Protein AF-A0A3P7FYC6-F1 (afdb_monomer_lite)

InterPro domains:
  IPR013724 GIT, Spa2 homology (SHD) domain [PF08518] (65-93)
  IPR013724 GIT, Spa2 homology (SHD) domain [SM00555] (65-95)
  IPR013724 GIT, Spa2 homology (SHD) domain [SM00555] (121-151)
  IPR032352 Arf GTPase-activating protein GIT1/2, coiled-coil domain [PF16559] (222-289)
  IPR047161 ARF GTPase-activating protein Git-like [PTHR46097] (1-295)

Foldseek 3Di:
DDPLVVCVVVVVNVVSVVVLCVVLVLQQLLVCLQPVDGFDVVVVGSADFDDDPDDDPCDPVNVVVLVVLLPDDPVVNVVVSVLLSVLSVVVVVVVVVCVVVVVPPDPDPPDPPPPPPDDPVSVVLVVDDPSRSNSVSSSSRVSVVCVVVVHDPPPPPVVPPPPPPDDDDDDDDDDDDDDDDDDDDDDDDDPDPDPPDDPPPPPPPDDDDDDDDDDDDDDDDDDDDDDDPPPPDDPDDVVNVVVVVVVVVVVVVVVVVVVVVVVVVVVVVVVVVVVVVVVVVVVVVVVVVVVVVVVVVVVVVVVVD

Radius of gyration: 36.27 Å; chains: 1; bounding box: 123×85×91 Å

Organism: Wuchereria bancrofti (NCBI:txid6293)

Structure (mmCIF, N/CA/C/O backbone):
data_AF-A0A3P7FYC6-F1
#
_entry.id   AF-A0A3P7FYC6-F1
#
loop_
_atom_site.group_PDB
_atom_site.id
_atom_site.type_symbol
_atom_site.label_atom_id
_atom_site.label_alt_id
_atom_site.label_comp_id
_atom_site.label_asym_id
_atom_site.label_entity_id
_atom_site.label_seq_id
_atom_site.pdbx_PDB_ins_code
_atom_site.Cartn_x
_atom_site.Cartn_y
_atom_site.Cartn_z
_atom_site.occupancy
_atom_site.B_iso_or_equiv
_atom_site.auth_seq_id
_atom_site.auth_comp_id
_atom_site.auth_asym_id
_atom_site.auth_atom_id
_atom_site.pdbx_PDB_model_num
ATOM 1 N N . MET A 1 1 ? 17.447 -2.182 -27.271 1.00 74.38 1 MET A N 1
ATOM 2 C CA . MET A 1 1 ? 16.689 -3.435 -27.095 1.00 74.38 1 MET A CA 1
ATOM 3 C C . MET A 1 1 ? 16.439 -3.617 -25.613 1.00 74.38 1 MET A C 1
ATOM 5 O O . MET A 1 1 ? 17.403 -3.681 -24.861 1.00 74.38 1 MET A O 1
ATOM 9 N N . THR A 1 2 ? 15.181 -3.603 -25.179 1.00 90.50 2 THR A N 1
ATOM 10 C CA . THR A 1 2 ? 14.822 -3.934 -23.791 1.00 90.50 2 THR A CA 1
ATOM 11 C C . THR A 1 2 ? 14.840 -5.456 -23.594 1.00 90.50 2 THR A C 1
ATOM 13 O O . THR A 1 2 ? 14.681 -6.186 -24.576 1.00 90.50 2 THR A O 1
ATOM 16 N N . PRO A 1 3 ? 14.982 -5.968 -22.357 1.00 93.06 3 PRO A N 1
ATOM 17 C CA . PRO A 1 3 ? 14.925 -7.410 -22.099 1.00 93.06 3 PRO A CA 1
ATOM 18 C C . PRO A 1 3 ? 13.657 -8.083 -22.648 1.00 93.06 3 PRO A C 1
ATOM 20 O O . PRO A 1 3 ? 13.738 -9.172 -23.209 1.00 93.06 3 PRO A O 1
ATOM 23 N N . SER A 1 4 ? 12.499 -7.408 -22.577 1.00 91.81 4 SER A N 1
ATOM 24 C CA . SER A 1 4 ? 11.251 -7.899 -23.188 1.00 91.81 4 SER A CA 1
ATOM 25 C C . SER A 1 4 ? 11.371 -8.048 -24.710 1.00 91.81 4 SER A C 1
ATOM 27 O O . SER A 1 4 ? 10.960 -9.064 -25.266 1.00 91.81 4 SER A O 1
ATOM 29 N N . GLN A 1 5 ? 11.977 -7.075 -25.401 1.00 92.56 5 GLN A N 1
ATOM 30 C CA . GLN A 1 5 ? 12.160 -7.145 -26.856 1.00 92.56 5 GLN A CA 1
ATOM 31 C C . GLN A 1 5 ? 13.069 -8.308 -27.257 1.00 92.56 5 GLN A C 1
ATOM 33 O O . GLN A 1 5 ? 12.767 -9.001 -28.222 1.00 92.56 5 GLN A O 1
ATOM 38 N N . VAL A 1 6 ? 14.138 -8.557 -26.495 1.00 94.88 6 VAL A N 1
ATOM 39 C CA . VAL A 1 6 ? 15.027 -9.705 -26.729 1.00 94.88 6 VAL A CA 1
ATOM 40 C C . VAL A 1 6 ? 14.273 -11.018 -26.518 1.00 94.88 6 VAL A C 1
ATOM 42 O O . VAL A 1 6 ? 14.315 -11.885 -27.382 1.00 94.88 6 VAL A O 1
ATOM 45 N N . ALA A 1 7 ? 13.499 -11.138 -25.436 1.00 94.38 7 ALA A N 1
ATOM 46 C CA . ALA A 1 7 ? 12.674 -12.321 -25.197 1.00 94.38 7 ALA A CA 1
ATOM 47 C C . ALA A 1 7 ? 11.647 -12.560 -26.323 1.00 94.38 7 ALA A C 1
ATOM 49 O O . ALA A 1 7 ? 11.429 -13.705 -26.707 1.00 94.38 7 ALA A O 1
ATOM 50 N N . LYS A 1 8 ? 11.057 -11.502 -26.904 1.00 92.94 8 LYS A N 1
ATOM 51 C CA . LYS A 1 8 ? 10.162 -11.621 -28.074 1.00 92.94 8 LYS A CA 1
ATOM 52 C C . LYS A 1 8 ? 10.893 -12.112 -29.322 1.00 92.94 8 LYS A C 1
ATOM 54 O O . LYS A 1 8 ? 10.338 -12.930 -30.047 1.00 92.94 8 LYS A O 1
ATOM 59 N N . LEU A 1 9 ? 12.109 -11.622 -29.570 1.00 94.50 9 LEU A N 1
ATOM 60 C CA . LEU A 1 9 ? 12.921 -12.039 -30.719 1.00 94.50 9 LEU A CA 1
ATOM 61 C C . LEU A 1 9 ? 13.324 -13.513 -30.631 1.00 94.50 9 LEU A C 1
ATOM 63 O O . LEU A 1 9 ? 13.229 -14.226 -31.623 1.00 94.50 9 LEU A O 1
ATOM 67 N N . GLU A 1 10 ? 13.678 -13.976 -29.433 1.00 95.38 10 GLU A N 1
ATOM 68 C CA . GLU A 1 10 ? 14.002 -15.382 -29.150 1.00 95.38 10 GLU A CA 1
ATOM 69 C C . GLU A 1 10 ? 12.745 -16.260 -28.958 1.00 95.38 10 GLU A C 1
ATOM 71 O O . GLU A 1 10 ? 12.823 -17.392 -28.489 1.00 95.38 10 GLU A O 1
ATOM 76 N N . ASN A 1 11 ? 11.561 -15.748 -29.317 1.00 93.69 11 ASN A N 1
ATOM 77 C CA . ASN A 1 11 ? 10.276 -16.452 -29.268 1.00 93.69 11 ASN A CA 1
ATOM 78 C C . ASN A 1 11 ? 9.834 -16.918 -27.858 1.00 93.69 11 ASN A C 1
ATOM 80 O O . ASN A 1 11 ? 8.973 -17.788 -27.711 1.00 93.69 11 ASN A O 1
ATOM 84 N N . HIS A 1 12 ? 10.365 -16.304 -26.798 1.00 95.94 12 HIS A N 1
ATOM 85 C CA . HIS A 1 12 ? 9.938 -16.490 -25.409 1.00 95.94 12 HIS A CA 1
ATOM 86 C C . HIS A 1 12 ? 8.810 -15.512 -25.044 1.00 95.94 12 HIS A C 1
ATOM 88 O O . HIS A 1 12 ? 8.991 -14.566 -24.272 1.00 95.94 12 HIS A O 1
ATOM 94 N N . ILE A 1 13 ? 7.620 -15.740 -25.604 1.00 93.06 13 ILE A N 1
ATOM 95 C CA . ILE A 1 13 ? 6.480 -14.811 -25.507 1.00 93.06 13 ILE A CA 1
ATOM 96 C C . ILE A 1 13 ? 5.976 -14.629 -24.066 1.00 93.06 13 ILE A C 1
ATOM 98 O O . ILE A 1 13 ? 5.737 -13.497 -23.644 1.00 93.06 13 ILE A O 1
ATOM 102 N N . GLU A 1 14 ? 5.856 -15.710 -23.287 1.00 93.69 14 GLU A N 1
ATOM 103 C CA . GLU A 1 14 ? 5.415 -15.631 -21.883 1.00 93.69 14 GLU A CA 1
ATOM 104 C C . GLU A 1 14 ? 6.407 -14.852 -21.014 1.00 93.69 14 GLU A C 1
ATOM 106 O O . GLU A 1 14 ? 6.010 -14.003 -20.213 1.00 93.69 14 GLU A O 1
ATOM 111 N N . LEU A 1 15 ? 7.707 -15.087 -21.216 1.00 94.69 15 LEU A N 1
ATOM 112 C CA . LEU A 1 15 ? 8.759 -14.357 -20.516 1.00 94.69 15 LEU A CA 1
ATOM 113 C C . LEU A 1 15 ? 8.727 -12.873 -20.882 1.00 94.69 15 LEU A C 1
ATOM 115 O O . LEU A 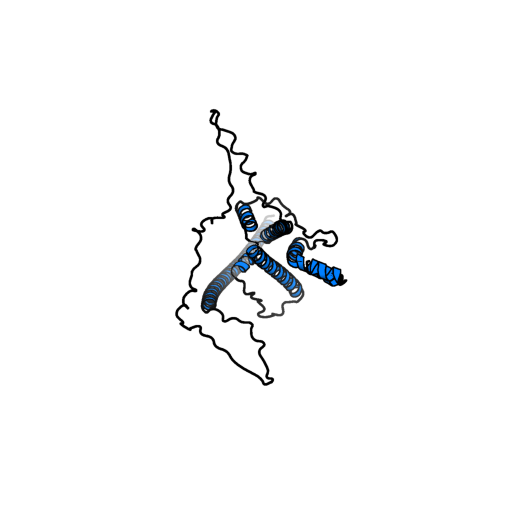1 15 ? 8.809 -12.026 -19.998 1.00 94.69 15 LEU A O 1
ATOM 119 N N . ALA A 1 16 ? 8.558 -12.544 -22.163 1.00 92.94 16 ALA A N 1
ATOM 120 C CA . ALA A 1 16 ? 8.431 -11.160 -22.596 1.00 92.94 16 ALA A CA 1
ATOM 121 C C . ALA A 1 16 ? 7.226 -10.457 -21.956 1.00 92.94 16 ALA A C 1
ATOM 123 O O . ALA A 1 16 ? 7.358 -9.339 -21.456 1.00 92.94 16 ALA A O 1
ATOM 124 N N . ALA A 1 17 ? 6.071 -11.127 -21.909 1.00 89.44 17 ALA A N 1
ATOM 125 C CA . ALA A 1 17 ? 4.882 -10.608 -21.243 1.00 89.44 17 ALA A CA 1
ATOM 126 C C . ALA A 1 17 ? 5.119 -10.407 -19.736 1.00 89.44 17 ALA A C 1
ATOM 128 O O . ALA A 1 17 ? 4.724 -9.383 -19.175 1.00 89.44 17 ALA A O 1
ATOM 129 N N . ARG A 1 18 ? 5.818 -11.339 -19.073 1.00 93.25 18 ARG A N 1
ATOM 130 C CA . ARG A 1 18 ? 6.176 -11.203 -17.655 1.00 93.25 18 ARG A CA 1
ATOM 131 C C . ARG A 1 18 ? 7.162 -10.059 -17.411 1.00 93.25 18 ARG A C 1
ATOM 133 O O . ARG A 1 18 ? 7.003 -9.333 -16.435 1.00 93.25 18 ARG A O 1
ATOM 140 N N . LEU A 1 19 ? 8.140 -9.861 -18.293 1.00 93.62 19 LEU A N 1
ATOM 141 C CA . LEU A 1 19 ? 9.090 -8.746 -18.219 1.00 93.62 19 LEU A CA 1
ATOM 142 C C . LEU A 1 19 ? 8.395 -7.390 -18.399 1.00 93.62 19 LEU A C 1
ATOM 144 O O . LEU A 1 19 ? 8.721 -6.444 -17.686 1.00 93.62 19 LEU A O 1
ATOM 148 N N . GLU A 1 20 ? 7.407 -7.301 -19.292 1.00 90.19 20 GLU A N 1
ATOM 149 C CA . GLU A 1 20 ? 6.563 -6.105 -19.428 1.00 90.19 20 GLU A CA 1
ATOM 150 C C . GLU A 1 20 ? 5.744 -5.833 -18.164 1.00 90.19 20 GLU A C 1
ATOM 152 O O . GLU A 1 20 ? 5.660 -4.689 -17.729 1.00 90.19 20 GLU A O 1
ATOM 157 N N . GLN A 1 21 ? 5.197 -6.863 -17.514 1.00 89.62 21 GLN A N 1
ATOM 158 C CA . GLN A 1 21 ? 4.510 -6.684 -16.230 1.00 89.62 21 GLN A CA 1
ATOM 159 C C . GLN A 1 21 ? 5.458 -6.183 -15.134 1.00 89.62 21 GLN A C 1
ATOM 161 O O . GLN A 1 21 ? 5.112 -5.244 -14.418 1.00 89.62 21 GLN A O 1
ATOM 166 N N . LEU A 1 22 ? 6.649 -6.784 -15.026 1.00 93.31 22 LEU A N 1
ATOM 167 C CA . LEU A 1 22 ? 7.653 -6.422 -14.022 1.00 93.31 22 LEU A CA 1
ATOM 168 C C . LEU A 1 22 ? 8.153 -4.984 -14.194 1.00 93.31 22 LEU A C 1
ATOM 170 O O . LEU A 1 22 ? 8.409 -4.311 -13.199 1.00 93.31 22 LEU A O 1
ATOM 174 N N . GLN A 1 23 ? 8.218 -4.480 -15.431 1.00 92.75 23 GLN A N 1
ATOM 175 C CA . GLN A 1 23 ? 8.576 -3.086 -15.709 1.00 92.75 23 GLN A CA 1
ATOM 176 C C . GLN A 1 23 ? 7.642 -2.081 -15.013 1.00 92.75 23 GLN A C 1
ATOM 178 O O . GLN A 1 23 ? 8.081 -0.995 -14.639 1.00 92.75 23 GLN A O 1
ATOM 183 N N . PHE A 1 24 ? 6.370 -2.439 -14.822 1.00 93.75 24 PHE A N 1
ATOM 184 C CA . PHE A 1 24 ? 5.356 -1.577 -14.213 1.00 93.75 24 PHE A CA 1
ATOM 185 C C . PHE A 1 24 ? 4.871 -2.091 -12.852 1.00 93.75 24 PHE A C 1
ATOM 187 O O . PHE A 1 24 ? 3.856 -1.604 -12.360 1.00 93.75 24 PHE A O 1
ATOM 194 N N . GLU A 1 25 ? 5.559 -3.055 -12.227 1.00 94.44 25 GLU A N 1
ATOM 195 C CA . GLU A 1 25 ? 5.120 -3.698 -10.975 1.00 94.44 25 GLU A CA 1
ATOM 196 C C . GLU A 1 25 ? 4.780 -2.665 -9.895 1.00 94.44 25 GLU A C 1
ATOM 198 O O . GLU A 1 25 ? 3.683 -2.674 -9.337 1.00 94.44 25 GLU A O 1
ATOM 203 N N . VAL A 1 26 ? 5.681 -1.705 -9.682 1.00 95.44 26 VAL A N 1
ATOM 204 C CA . VAL A 1 26 ? 5.535 -0.655 -8.670 1.00 95.44 26 VAL A CA 1
ATOM 205 C C . VAL A 1 26 ? 4.291 0.199 -8.928 1.00 95.44 26 VAL A C 1
ATOM 207 O O . VAL A 1 26 ? 3.417 0.304 -8.070 1.00 95.44 26 VAL A O 1
ATOM 210 N N . THR A 1 27 ? 4.149 0.776 -10.124 1.00 95.31 27 THR A N 1
ATOM 211 C CA . THR A 1 27 ? 3.008 1.648 -10.457 1.00 95.31 27 THR A CA 1
ATOM 212 C C . THR A 1 27 ? 1.691 0.878 -10.514 1.00 95.31 27 THR A C 1
ATOM 214 O O . THR A 1 27 ? 0.646 1.395 -10.110 1.00 95.31 27 THR A O 1
ATOM 217 N N . ASN A 1 28 ? 1.728 -0.379 -10.961 1.00 94.69 28 ASN A N 1
ATOM 218 C CA . ASN A 1 28 ? 0.572 -1.267 -10.962 1.00 94.69 28 ASN A CA 1
ATOM 219 C C . ASN A 1 28 ? 0.117 -1.575 -9.535 1.00 94.69 28 ASN A C 1
ATOM 221 O O . ASN A 1 28 ? -1.086 -1.567 -9.282 1.00 94.69 28 ASN A O 1
ATOM 225 N N . ARG A 1 29 ? 1.047 -1.827 -8.605 1.00 95.25 29 ARG A N 1
ATOM 226 C CA . ARG A 1 29 ? 0.718 -2.086 -7.200 1.00 95.25 29 ARG A CA 1
ATOM 227 C C . ARG A 1 29 ? 0.094 -0.865 -6.536 1.00 95.25 29 ARG A C 1
ATOM 229 O O . ARG A 1 29 ? -0.962 -0.984 -5.926 1.00 95.25 29 ARG A O 1
ATOM 236 N N . LEU A 1 30 ? 0.675 0.315 -6.739 1.00 95.38 30 LEU A N 1
ATOM 237 C CA . LEU A 1 30 ? 0.111 1.572 -6.239 1.00 95.38 30 LEU A CA 1
ATOM 238 C C . LEU A 1 30 ? -1.316 1.822 -6.763 1.00 95.38 30 LEU A C 1
ATOM 240 O O . LEU A 1 30 ? -2.204 2.223 -6.014 1.00 95.38 30 LEU A O 1
ATOM 244 N N . THR A 1 31 ? -1.556 1.538 -8.044 1.00 94.12 31 THR A N 1
ATOM 245 C CA . THR A 1 31 ? -2.893 1.641 -8.652 1.00 94.12 31 THR A CA 1
ATOM 246 C C . THR A 1 31 ? -3.867 0.621 -8.051 1.00 94.12 31 THR A C 1
ATOM 248 O O . THR A 1 31 ? -5.008 0.958 -7.723 1.00 94.12 31 THR A O 1
ATOM 251 N N . MET A 1 32 ? -3.421 -0.628 -7.885 1.00 93.69 32 MET A N 1
ATOM 252 C CA . MET A 1 32 ? -4.212 -1.697 -7.270 1.00 93.69 32 MET A CA 1
ATOM 253 C C . MET A 1 32 ? -4.636 -1.350 -5.854 1.00 93.69 32 MET A C 1
ATOM 255 O O . MET A 1 32 ? -5.791 -1.574 -5.510 1.00 93.69 32 MET A O 1
ATOM 259 N N . PHE A 1 33 ? -3.738 -0.761 -5.071 1.00 93.88 33 PHE A N 1
ATOM 260 C CA . PHE A 1 33 ? -4.029 -0.352 -3.706 1.00 93.88 33 PHE A CA 1
ATOM 261 C C . PHE A 1 33 ? -5.173 0.673 -3.630 1.00 93.88 33 PHE A C 1
ATOM 263 O O . PHE A 1 33 ? -6.016 0.594 -2.742 1.00 93.88 33 PHE A O 1
ATOM 270 N N . LEU A 1 34 ? -5.250 1.613 -4.582 1.00 92.31 34 LEU A N 1
ATOM 271 C CA . LEU A 1 34 ? -6.298 2.641 -4.589 1.00 92.31 34 LEU A CA 1
ATOM 272 C C . LEU A 1 34 ? -7.626 2.181 -5.199 1.00 92.31 34 LEU A C 1
ATOM 274 O O . LEU A 1 34 ? -8.686 2.601 -4.743 1.00 92.31 34 LEU A O 1
ATOM 278 N N . CYS A 1 35 ? -7.589 1.387 -6.271 1.00 90.50 35 CYS A N 1
ATOM 279 C CA . CYS A 1 35 ? -8.780 1.102 -7.083 1.00 90.50 35 CYS A CA 1
ATOM 280 C C . CYS A 1 35 ? -9.118 -0.382 -7.232 1.00 90.50 35 CYS A C 1
ATOM 282 O O . CYS A 1 35 ? -10.118 -0.709 -7.872 1.00 90.50 35 CYS A O 1
ATOM 284 N N . GLY A 1 36 ? -8.279 -1.287 -6.726 1.00 89.94 36 GLY A N 1
ATOM 285 C CA . GLY A 1 36 ? -8.431 -2.731 -6.917 1.00 89.94 36 GLY A CA 1
ATOM 286 C C . GLY A 1 36 ? -8.308 -3.180 -8.377 1.00 89.94 36 GLY A C 1
ATOM 287 O O . GLY A 1 36 ? -8.787 -4.257 -8.727 1.00 89.94 36 GLY A O 1
ATOM 288 N N . ARG A 1 37 ? -7.720 -2.354 -9.258 1.00 90.06 37 ARG A N 1
ATOM 289 C CA . ARG A 1 37 ? -7.567 -2.636 -10.697 1.00 90.06 37 ARG A CA 1
ATOM 290 C C . ARG A 1 37 ? -6.162 -2.291 -11.190 1.00 90.06 37 ARG A C 1
ATOM 292 O O . ARG A 1 37 ? -5.590 -1.292 -10.763 1.00 90.06 37 ARG A O 1
ATOM 299 N N . ARG A 1 38 ? -5.630 -3.096 -12.120 1.00 88.00 38 ARG A N 1
ATOM 300 C CA . ARG A 1 38 ? -4.371 -2.823 -12.839 1.00 88.00 38 ARG A CA 1
ATOM 301 C C . ARG A 1 38 ? -4.655 -2.215 -14.219 1.00 88.00 38 ARG A C 1
ATOM 303 O O . ARG A 1 38 ? -5.690 -2.535 -14.806 1.00 88.00 38 ARG A O 1
ATOM 310 N N . PRO A 1 39 ? -3.743 -1.382 -14.751 1.00 87.69 39 PRO A N 1
ATOM 311 C CA . PRO A 1 39 ? -3.745 -0.999 -16.160 1.00 87.69 39 PRO A CA 1
ATOM 312 C C . PRO A 1 39 ? -3.667 -2.222 -17.088 1.00 87.69 39 PRO A C 1
ATOM 314 O O . PRO A 1 39 ? -3.024 -3.223 -16.763 1.00 87.69 39 PRO A O 1
ATOM 317 N N . ASP A 1 40 ? -4.316 -2.133 -18.249 1.00 86.50 40 ASP A N 1
ATOM 318 C CA . ASP A 1 40 ? -4.297 -3.179 -19.271 1.00 86.50 40 ASP A CA 1
ATOM 319 C C . ASP A 1 40 ? -3.150 -2.937 -20.266 1.00 86.50 40 ASP A C 1
ATOM 321 O O . ASP A 1 40 ? -3.292 -2.227 -21.268 1.00 86.50 40 ASP A O 1
ATOM 325 N N . HIS A 1 41 ? -2.0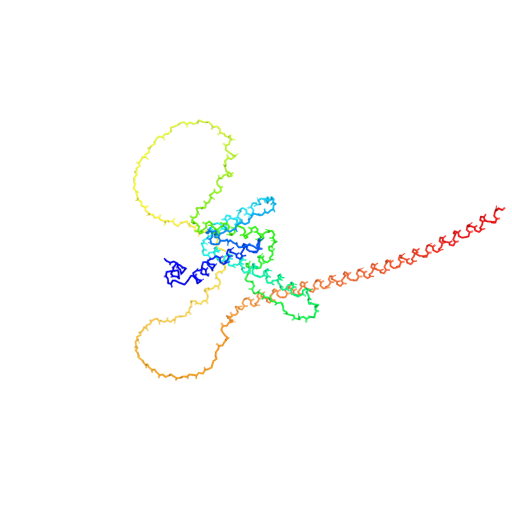00 -3.555 -19.987 1.00 85.38 41 HIS A N 1
ATOM 326 C CA . HIS A 1 41 ? -0.791 -3.424 -20.810 1.00 85.38 41 HIS A CA 1
ATOM 327 C C . HIS A 1 41 ? -0.968 -3.962 -22.235 1.00 85.38 41 HIS A C 1
ATOM 329 O O . HIS A 1 41 ? -0.279 -3.503 -23.146 1.00 85.38 41 HIS A O 1
ATOM 335 N N . SER A 1 42 ? -1.925 -4.872 -22.465 1.00 82.25 42 SER A N 1
ATOM 336 C CA . SER A 1 42 ? -2.210 -5.398 -23.808 1.00 82.25 42 SER A CA 1
ATOM 337 C C . SER A 1 42 ? -2.739 -4.319 -24.759 1.00 82.25 42 SER A C 1
ATOM 339 O O . SER A 1 42 ? -2.495 -4.368 -25.962 1.00 82.25 42 SER A O 1
ATOM 341 N N . LYS A 1 43 ? -3.396 -3.291 -24.207 1.00 85.06 43 LYS A N 1
ATOM 342 C CA . LYS A 1 43 ? -3.921 -2.128 -24.937 1.00 85.06 43 LYS A CA 1
ATOM 343 C C . LYS A 1 43 ? -2.958 -0.941 -24.946 1.00 85.06 43 LYS A C 1
ATOM 345 O O . LYS A 1 43 ? -3.385 0.180 -25.204 1.00 85.06 43 LYS A O 1
ATOM 350 N N . GLN A 1 44 ? -1.681 -1.163 -24.621 1.00 83.62 44 GLN A N 1
ATOM 351 C CA . GLN A 1 44 ? -0.674 -0.109 -24.439 1.00 83.62 44 GLN A CA 1
ATOM 352 C C . GLN A 1 44 ? -1.062 0.938 -23.378 1.00 83.62 44 GLN A C 1
ATOM 354 O O . GLN A 1 44 ? -0.585 2.073 -23.396 1.00 83.62 44 GLN A O 1
ATOM 359 N N . GLN A 1 45 ? -1.918 0.564 -22.421 1.00 87.25 45 GLN A N 1
ATOM 360 C CA . GLN A 1 45 ? -2.244 1.415 -21.287 1.00 87.25 45 GLN A CA 1
ATOM 361 C C . GLN A 1 45 ? -1.364 1.042 -20.093 1.00 87.25 45 GLN A C 1
ATOM 363 O O . GLN A 1 45 ? -1.706 0.164 -19.308 1.00 87.25 45 GLN A O 1
ATOM 368 N N . TYR A 1 46 ? -0.246 1.752 -19.938 1.00 89.06 46 TYR A N 1
ATOM 369 C CA . TYR A 1 46 ? 0.732 1.479 -18.876 1.00 89.06 46 TYR A CA 1
ATOM 370 C C . TYR A 1 46 ? 0.392 2.110 -17.520 1.00 89.06 46 TYR A C 1
ATOM 372 O O . TYR A 1 46 ? 0.850 1.646 -16.481 1.00 89.06 46 TYR A O 1
ATOM 380 N N . PHE A 1 47 ? -0.418 3.173 -17.521 1.00 91.62 47 PHE A N 1
ATOM 381 C CA . PHE A 1 47 ? -0.769 3.935 -16.322 1.00 91.62 47 PHE A CA 1
ATOM 382 C C . PHE A 1 47 ? -2.284 4.090 -16.201 1.00 91.62 47 PHE A C 1
ATOM 384 O O . PHE A 1 47 ? -2.972 4.418 -17.172 1.00 91.62 47 PHE A O 1
ATOM 391 N N . LEU A 1 48 ? -2.785 3.924 -14.980 1.00 90.94 48 LEU A N 1
ATOM 392 C CA . LEU A 1 48 ? -4.159 4.211 -14.587 1.00 90.94 48 LEU A CA 1
ATOM 393 C C . LEU A 1 48 ? -4.075 5.130 -13.367 1.00 90.94 48 LEU A C 1
ATOM 395 O O . LEU A 1 48 ? -3.616 4.713 -12.313 1.00 90.94 48 LEU A O 1
ATOM 399 N N . ILE A 1 49 ? -4.440 6.400 -13.541 1.00 91.12 49 ILE A N 1
ATOM 400 C CA . ILE A 1 49 ? -4.355 7.411 -12.482 1.00 91.12 49 ILE A CA 1
ATOM 401 C C . ILE A 1 49 ? -5.777 7.668 -11.980 1.00 91.12 49 ILE A C 1
ATOM 403 O O . ILE A 1 49 ? -6.594 8.154 -12.763 1.00 91.12 49 ILE A O 1
ATOM 407 N N . PRO A 1 50 ? -6.090 7.324 -10.722 1.00 85.50 50 PRO A N 1
ATOM 408 C CA . PRO A 1 50 ? -7.399 7.588 -10.141 1.00 85.50 50 PRO A CA 1
ATOM 409 C C . PRO A 1 50 ? -7.620 9.078 -9.881 1.00 85.50 50 PRO A C 1
ATOM 411 O O . PRO A 1 50 ? -6.681 9.805 -9.557 1.00 85.50 50 PRO A O 1
ATOM 414 N N . GLU A 1 51 ? -8.876 9.512 -9.945 1.00 83.38 51 GLU A N 1
ATOM 415 C CA . GLU A 1 51 ? -9.292 10.831 -9.466 1.00 83.38 51 GLU A CA 1
ATOM 416 C C . GLU A 1 51 ? -9.834 10.715 -8.039 1.00 83.38 51 GLU A C 1
ATOM 418 O O . GLU A 1 51 ? -10.609 9.809 -7.720 1.00 83.38 51 GLU A O 1
ATOM 423 N N . LEU A 1 52 ? -9.420 11.626 -7.156 1.00 73.00 52 LEU A N 1
ATOM 424 C CA . LEU A 1 52 ? -9.882 11.629 -5.773 1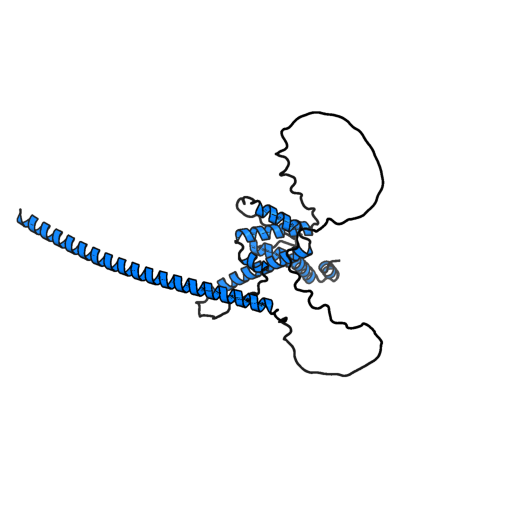.00 73.00 52 LEU A CA 1
ATOM 425 C C . LEU A 1 52 ? -11.312 12.191 -5.719 1.00 73.00 52 LEU A C 1
ATOM 427 O O . LEU A 1 52 ? -11.538 13.361 -6.028 1.00 73.00 52 LEU A O 1
ATOM 431 N N . ALA A 1 53 ? -12.284 11.373 -5.312 1.00 66.69 53 ALA A N 1
ATOM 432 C CA . ALA A 1 53 ? -13.659 11.831 -5.144 1.00 66.69 53 ALA A CA 1
ATOM 433 C C . ALA A 1 53 ? -13.756 12.852 -3.991 1.00 66.69 53 ALA A C 1
ATOM 435 O O . ALA A 1 53 ? -13.353 12.580 -2.859 1.00 66.69 53 ALA A O 1
ATOM 436 N N . GLY A 1 54 ? -14.314 14.029 -4.288 1.00 59.19 54 GLY A N 1
ATOM 437 C CA . GLY A 1 54 ? -14.520 15.126 -3.339 1.00 59.19 54 GLY A CA 1
ATOM 438 C C . GLY A 1 54 ? -13.522 16.269 -3.527 1.00 59.19 54 GLY A C 1
ATOM 439 O O . GLY A 1 54 ? -12.311 16.058 -3.473 1.00 59.19 54 GLY A O 1
ATOM 440 N N . GLN A 1 55 ? -14.046 17.489 -3.711 1.00 50.00 55 GLN A N 1
ATOM 441 C CA . GLN A 1 55 ? -13.258 18.710 -3.906 1.00 50.00 55 GLN A CA 1
ATOM 442 C C . GLN A 1 55 ? -12.209 18.838 -2.797 1.00 50.00 55 GLN A C 1
ATOM 444 O O . GLN A 1 55 ? -12.523 19.001 -1.618 1.00 50.00 55 GLN A O 1
ATOM 449 N N . CYS A 1 56 ? -10.945 18.689 -3.179 1.00 53.91 56 CYS A N 1
ATOM 450 C CA . CYS A 1 56 ? -9.823 18.981 -2.312 1.00 53.91 56 CYS A CA 1
ATOM 451 C C . CYS A 1 56 ? -9.581 20.483 -2.435 1.00 53.91 56 CYS A C 1
ATOM 453 O O . CYS A 1 56 ? -9.204 20.953 -3.507 1.00 53.91 56 CYS A O 1
ATOM 455 N N . THR A 1 57 ? -9.820 21.248 -1.370 1.00 56.19 57 THR A N 1
ATOM 456 C CA . THR A 1 57 ? -9.211 22.574 -1.266 1.00 56.19 57 THR A CA 1
ATOM 457 C C . THR A 1 57 ? -7.709 22.347 -1.336 1.00 56.19 57 THR A C 1
ATOM 459 O O . THR A 1 57 ? -7.127 21.750 -0.430 1.00 56.19 57 THR A O 1
ATOM 462 N N . GLU A 1 58 ? -7.094 22.705 -2.463 1.00 60.72 58 GLU A N 1
ATOM 463 C CA . GLU A 1 58 ? -5.657 22.563 -2.646 1.00 60.72 58 GLU A CA 1
ATOM 464 C C . GLU A 1 58 ? -4.944 23.481 -1.658 1.00 60.72 58 GLU A C 1
ATOM 466 O O . GLU A 1 58 ? -4.717 24.663 -1.913 1.00 60.72 58 GLU A O 1
ATOM 471 N N . ASN A 1 59 ? -4.599 22.931 -0.499 1.00 66.19 59 ASN A N 1
ATOM 472 C CA . ASN A 1 59 ? -3.851 23.665 0.503 1.00 66.19 59 ASN A CA 1
ATOM 473 C C . ASN A 1 59 ? -2.475 24.028 -0.083 1.00 66.19 59 ASN A C 1
ATOM 475 O O . ASN A 1 59 ? -1.845 23.217 -0.765 1.00 66.19 59 ASN A O 1
ATOM 479 N N . VAL A 1 60 ? -1.965 25.225 0.225 1.00 72.75 60 VAL A N 1
ATOM 480 C CA . VAL A 1 60 ? -0.651 25.715 -0.253 1.00 72.75 60 VAL A CA 1
ATOM 481 C C . VAL A 1 60 ? 0.472 24.697 0.006 1.00 72.75 60 VAL A C 1
ATOM 483 O O . VAL A 1 60 ? 1.367 24.516 -0.819 1.00 72.75 60 VAL A O 1
ATOM 486 N N . GLN A 1 61 ? 0.383 23.963 1.118 1.00 73.00 61 GLN A N 1
ATOM 487 C CA . GLN A 1 61 ? 1.315 22.891 1.471 1.00 73.00 61 GLN A CA 1
ATOM 488 C C . GLN A 1 61 ? 1.296 21.714 0.480 1.00 73.00 61 GLN A C 1
ATOM 490 O O . GLN A 1 61 ? 2.359 21.206 0.135 1.00 73.00 61 GLN A O 1
ATOM 495 N N . MET A 1 62 ? 0.123 21.316 -0.028 1.00 74.75 62 MET A N 1
ATOM 496 C CA . MET A 1 62 ? -0.015 20.259 -1.043 1.00 74.75 62 MET A CA 1
ATOM 497 C C . MET A 1 62 ? 0.586 20.701 -2.380 1.00 74.75 62 MET A C 1
ATOM 499 O O . MET A 1 62 ? 1.351 19.951 -2.985 1.00 74.75 62 MET A O 1
ATOM 503 N N . LYS A 1 63 ? 0.329 21.948 -2.805 1.00 79.50 63 LYS A N 1
ATOM 504 C CA . LYS A 1 63 ? 0.957 22.519 -4.011 1.00 79.50 63 LYS A CA 1
ATOM 505 C C . LYS A 1 63 ? 2.487 22.530 -3.892 1.00 79.50 63 LYS A C 1
ATOM 507 O O . LYS A 1 63 ? 3.182 22.099 -4.811 1.00 79.50 63 LYS A O 1
ATOM 512 N N . SER A 1 64 ? 3.016 22.964 -2.745 1.00 81.25 64 SER A N 1
ATOM 513 C CA . SER A 1 64 ? 4.461 22.968 -2.481 1.00 81.25 64 SER A CA 1
ATOM 514 C C . SER A 1 64 ? 5.056 21.553 -2.487 1.00 81.25 64 SER A C 1
ATOM 516 O O . SER A 1 64 ? 6.071 21.312 -3.141 1.00 81.25 64 SER A O 1
ATOM 518 N N . ALA A 1 65 ? 4.389 20.586 -1.849 1.00 82.62 65 ALA A N 1
ATOM 519 C CA . ALA A 1 65 ? 4.816 19.188 -1.847 1.00 82.62 65 ALA A CA 1
ATOM 520 C C . ALA A 1 65 ? 4.846 18.584 -3.261 1.00 82.62 65 ALA A C 1
ATOM 522 O O . ALA A 1 65 ? 5.842 17.962 -3.630 1.00 82.62 65 ALA A O 1
ATOM 523 N N . ARG A 1 66 ? 3.823 18.832 -4.092 1.00 88.19 66 ARG A N 1
ATOM 524 C CA . ARG A 1 66 ? 3.817 18.392 -5.498 1.00 88.19 66 ARG A CA 1
ATOM 525 C C . ARG A 1 66 ? 4.939 19.019 -6.312 1.00 88.19 66 ARG A C 1
ATOM 527 O O . ARG A 1 66 ? 5.563 18.323 -7.108 1.00 88.19 66 ARG A O 1
ATOM 534 N N . ARG A 1 67 ? 5.225 20.313 -6.125 1.00 86.38 67 ARG A N 1
ATOM 535 C CA . ARG A 1 67 ? 6.357 20.964 -6.808 1.00 86.38 67 ARG A CA 1
ATOM 536 C C . ARG A 1 67 ? 7.678 20.319 -6.421 1.00 86.38 67 ARG A C 1
ATOM 538 O O . ARG A 1 67 ? 8.448 19.976 -7.310 1.00 86.38 67 ARG A O 1
ATOM 545 N N . ARG A 1 68 ? 7.890 20.079 -5.123 1.00 88.44 68 ARG A N 1
ATOM 546 C CA . ARG A 1 68 ? 9.076 19.369 -4.628 1.00 88.44 68 ARG A CA 1
ATOM 547 C C . ARG A 1 68 ? 9.177 17.964 -5.217 1.00 88.44 68 ARG A C 1
ATOM 549 O O . ARG A 1 68 ? 10.256 17.573 -5.640 1.00 88.44 68 ARG A O 1
ATOM 556 N N . LEU A 1 69 ? 8.063 17.234 -5.310 1.00 90.12 69 LEU A N 1
ATOM 557 C CA . LEU A 1 69 ? 8.030 15.907 -5.927 1.00 90.12 69 LEU A CA 1
ATOM 558 C C . LEU A 1 69 ? 8.454 15.951 -7.406 1.00 90.12 69 LEU A C 1
ATOM 560 O O . LEU A 1 69 ? 9.269 15.144 -7.848 1.00 90.12 69 LEU A O 1
ATOM 564 N N . ARG A 1 70 ? 7.937 16.926 -8.163 1.00 89.94 70 ARG A N 1
ATOM 565 C CA . ARG A 1 70 ? 8.249 17.119 -9.589 1.00 89.94 70 ARG A CA 1
ATOM 566 C C . ARG A 1 70 ? 9.689 17.574 -9.833 1.00 89.94 70 ARG A C 1
ATOM 568 O O . ARG A 1 70 ? 10.255 17.231 -10.868 1.00 89.94 70 ARG A O 1
ATOM 575 N N . SER A 1 71 ? 10.281 18.326 -8.903 1.00 90.31 71 SER A N 1
ATOM 576 C CA . SER A 1 71 ? 11.657 18.827 -9.011 1.00 90.31 71 SER A CA 1
ATOM 577 C C . SER A 1 71 ? 12.725 17.829 -8.553 1.00 90.31 71 SER A C 1
ATOM 579 O O . SER A 1 71 ? 13.909 18.096 -8.735 1.00 90.31 71 SER A O 1
ATOM 581 N N . LEU A 1 72 ? 12.351 16.693 -7.950 1.00 91.44 72 LEU A N 1
ATOM 582 C CA . LEU A 1 72 ? 13.318 15.693 -7.486 1.00 91.44 72 LEU A CA 1
ATOM 583 C C . LEU A 1 72 ? 14.093 15.060 -8.659 1.00 91.44 72 LEU A C 1
ATOM 585 O O . LEU A 1 72 ? 13.474 14.638 -9.644 1.00 91.44 72 LEU A O 1
ATOM 589 N N . PRO A 1 73 ? 15.422 14.887 -8.549 1.00 93.00 73 PRO A N 1
ATOM 590 C CA . PRO A 1 73 ? 16.187 14.052 -9.474 1.00 93.00 73 PRO A CA 1
ATOM 591 C C . PRO A 1 73 ? 15.646 12.616 -9.528 1.00 93.00 73 PRO A C 1
ATOM 593 O O . PRO A 1 73 ? 15.101 12.125 -8.539 1.00 93.00 73 PRO A O 1
ATOM 596 N N . SER A 1 74 ? 15.806 11.923 -10.664 1.00 92.31 74 SER A N 1
ATOM 597 C CA . SER A 1 74 ? 15.262 10.563 -10.865 1.00 92.31 74 SER A CA 1
ATOM 598 C C . SER A 1 74 ? 15.676 9.583 -9.773 1.00 92.31 74 SER A C 1
ATOM 600 O O . SER A 1 74 ? 14.820 8.887 -9.243 1.00 92.31 74 SER A O 1
ATOM 602 N N . TYR A 1 75 ? 16.943 9.622 -9.353 1.00 93.62 75 TYR A N 1
ATOM 603 C CA . TYR A 1 75 ? 17.448 8.770 -8.277 1.00 93.62 75 TYR A CA 1
ATOM 604 C C . TYR A 1 75 ? 16.659 8.932 -6.966 1.00 93.62 75 TYR A C 1
ATOM 606 O O . TYR A 1 75 ? 16.211 7.953 -6.372 1.00 93.62 75 TYR A O 1
ATOM 614 N N . TYR A 1 76 ? 16.436 10.171 -6.521 1.00 93.50 76 TYR A N 1
ATOM 615 C CA . TYR A 1 76 ? 15.696 10.427 -5.283 1.00 93.50 76 TYR A CA 1
ATOM 616 C C . TYR A 1 76 ? 14.199 10.170 -5.435 1.00 93.50 76 TYR A C 1
ATOM 618 O O . TYR A 1 76 ? 13.560 9.730 -4.483 1.00 93.50 76 TYR A O 1
ATOM 626 N N . PHE A 1 77 ? 13.639 10.412 -6.623 1.00 94.75 77 PHE A N 1
ATOM 627 C CA . PHE A 1 77 ? 12.256 10.053 -6.915 1.00 94.75 77 PHE A CA 1
ATOM 628 C C . PHE A 1 77 ? 12.049 8.537 -6.809 1.00 94.75 77 PHE A C 1
ATOM 630 O O . PHE A 1 77 ? 11.119 8.107 -6.143 1.00 94.75 77 PHE A O 1
ATOM 637 N N . GLU A 1 78 ? 12.936 7.723 -7.382 1.00 94.31 78 GLU A N 1
ATOM 638 C CA . GLU A 1 78 ? 12.857 6.260 -7.293 1.00 94.31 78 GLU A CA 1
ATOM 639 C C . GLU A 1 78 ? 12.948 5.761 -5.847 1.00 94.31 78 GLU A C 1
ATOM 641 O O . GLU A 1 78 ? 12.139 4.930 -5.439 1.00 94.31 78 GLU A O 1
ATOM 646 N N . ARG A 1 79 ? 13.860 6.320 -5.039 1.00 92.12 79 ARG A N 1
ATOM 647 C CA . ARG A 1 79 ? 13.942 6.011 -3.600 1.00 92.12 79 ARG A CA 1
ATOM 648 C C . ARG A 1 79 ? 12.669 6.388 -2.852 1.00 92.12 79 ARG A C 1
ATOM 650 O O . ARG A 1 79 ? 12.163 5.601 -2.061 1.00 92.12 79 ARG A O 1
ATOM 657 N N . PHE A 1 80 ? 12.120 7.559 -3.147 1.00 92.62 80 PHE A N 1
ATOM 658 C CA . PHE A 1 80 ? 10.870 8.005 -2.548 1.00 92.62 80 PHE A CA 1
ATOM 659 C C . PHE A 1 80 ? 9.689 7.102 -2.931 1.00 92.62 80 PHE A C 1
ATOM 661 O O . PHE A 1 80 ? 8.862 6.755 -2.090 1.00 92.62 80 PHE A O 1
ATOM 668 N N . VAL A 1 81 ? 9.624 6.679 -4.194 1.00 94.88 81 VAL A N 1
ATOM 669 C CA . VAL A 1 81 ? 8.616 5.726 -4.668 1.00 94.88 81 VAL A CA 1
ATOM 670 C C . VAL A 1 81 ? 8.789 4.365 -3.996 1.00 94.88 81 VAL A C 1
ATOM 672 O O . VAL A 1 81 ? 7.786 3.755 -3.634 1.00 94.88 81 VAL A O 1
ATOM 675 N N . GLN A 1 82 ? 10.026 3.908 -3.782 1.00 94.00 82 GLN A N 1
ATOM 676 C CA . GLN A 1 82 ? 10.312 2.676 -3.045 1.00 94.00 82 GLN A CA 1
ATOM 677 C C . GLN A 1 82 ? 9.770 2.748 -1.608 1.00 94.00 82 GLN A C 1
ATOM 679 O O . GLN A 1 82 ? 9.114 1.814 -1.159 1.00 94.00 82 GLN A O 1
ATOM 684 N N . ASP A 1 83 ? 9.953 3.872 -0.912 1.00 91.62 83 ASP A N 1
ATOM 685 C CA . ASP A 1 83 ? 9.409 4.043 0.441 1.00 91.62 83 ASP A CA 1
ATOM 686 C C . ASP A 1 83 ? 7.871 4.004 0.469 1.00 91.62 83 ASP A C 1
ATOM 688 O O . ASP A 1 83 ? 7.277 3.423 1.379 1.00 91.62 83 ASP A O 1
ATOM 692 N N . VAL A 1 84 ? 7.206 4.587 -0.533 1.00 93.88 84 VAL A N 1
ATOM 693 C CA . VAL A 1 84 ? 5.738 4.525 -0.645 1.00 93.88 84 VAL A CA 1
ATOM 694 C C . VAL A 1 84 ? 5.255 3.127 -1.031 1.00 93.88 84 VAL A C 1
ATOM 696 O O . VAL A 1 84 ? 4.208 2.696 -0.551 1.00 93.88 84 VAL A O 1
ATOM 699 N N . TYR A 1 85 ? 6.011 2.404 -1.858 1.00 95.19 85 TYR A N 1
ATOM 700 C CA . TYR A 1 85 ? 5.724 1.013 -2.203 1.00 95.19 85 TYR A CA 1
ATOM 701 C C . TYR A 1 85 ? 5.776 0.109 -0.966 1.00 95.19 85 TYR A C 1
ATOM 703 O O . TYR A 1 85 ? 4.824 -0.628 -0.714 1.00 95.19 85 TYR A O 1
ATOM 711 N N . ASP A 1 86 ? 6.836 0.222 -0.164 1.00 93.81 86 ASP A N 1
ATOM 712 C CA . ASP A 1 86 ? 6.989 -0.553 1.071 1.00 93.81 86 ASP A CA 1
ATOM 713 C C . ASP A 1 86 ? 5.877 -0.219 2.081 1.00 93.81 86 ASP A C 1
ATOM 715 O O . ASP A 1 86 ? 5.367 -1.101 2.771 1.00 93.81 86 ASP A O 1
ATOM 719 N N . GLU A 1 87 ? 5.434 1.041 2.147 1.00 92.38 87 GLU A N 1
ATOM 720 C CA . GLU A 1 87 ? 4.293 1.423 2.986 1.00 92.38 87 GLU A CA 1
ATOM 721 C C . GLU A 1 87 ? 2.964 0.828 2.489 1.00 92.38 87 GLU A C 1
ATOM 723 O O . GLU A 1 87 ? 2.137 0.419 3.310 1.00 92.38 87 GLU A O 1
ATOM 728 N N . VAL A 1 88 ? 2.734 0.762 1.172 1.00 93.69 88 VAL A N 1
ATOM 729 C CA . VAL A 1 88 ? 1.561 0.074 0.603 1.00 93.69 88 VAL A CA 1
ATOM 730 C C . VAL A 1 88 ? 1.583 -1.403 0.982 1.00 93.69 88 VAL A C 1
ATOM 732 O O . VAL A 1 88 ? 0.593 -1.903 1.515 1.00 93.69 88 VAL A O 1
ATOM 735 N N . ASP A 1 89 ? 2.715 -2.076 0.774 1.00 92.88 89 ASP A N 1
ATOM 736 C CA . ASP A 1 89 ? 2.880 -3.489 1.113 1.00 92.88 89 ASP A CA 1
ATOM 737 C C . ASP A 1 89 ? 2.635 -3.752 2.606 1.00 92.88 89 ASP A C 1
ATOM 739 O O . ASP A 1 89 ? 1.874 -4.651 2.975 1.00 92.88 89 ASP A O 1
ATOM 743 N N . ARG A 1 90 ? 3.163 -2.886 3.479 1.00 91.94 90 ARG A N 1
ATOM 744 C CA . ARG A 1 90 ? 2.901 -2.935 4.920 1.00 91.94 90 ARG A CA 1
ATOM 745 C C . ARG A 1 90 ? 1.412 -2.787 5.241 1.00 91.94 90 ARG A C 1
ATOM 747 O O . ARG A 1 90 ? 0.888 -3.554 6.049 1.00 91.94 90 ARG A O 1
ATOM 754 N N . ARG A 1 91 ? 0.716 -1.801 4.659 1.00 91.88 91 ARG A N 1
ATOM 755 C CA . ARG A 1 91 ? -0.722 -1.563 4.913 1.00 91.88 91 ARG A CA 1
ATOM 756 C C . ARG A 1 91 ? -1.581 -2.737 4.450 1.00 91.88 91 ARG A C 1
ATOM 758 O O . ARG A 1 91 ? -2.492 -3.131 5.175 1.00 91.88 91 ARG A O 1
ATOM 765 N N . GLU A 1 92 ? -1.279 -3.307 3.287 1.00 91.56 92 GLU A N 1
ATOM 766 C CA . GLU A 1 92 ? -1.950 -4.505 2.772 1.00 91.56 92 GLU A CA 1
ATOM 767 C C . GLU A 1 92 ? -1.692 -5.720 3.666 1.00 91.56 92 GLU A C 1
ATOM 769 O O . GLU A 1 92 ? -2.633 -6.426 4.022 1.00 91.56 92 GLU A O 1
ATOM 774 N N . THR A 1 93 ? -0.445 -5.916 4.101 1.00 90.81 93 THR A N 1
ATOM 775 C CA . THR A 1 93 ? -0.068 -7.001 5.016 1.00 90.81 93 THR A CA 1
ATOM 776 C C . THR A 1 93 ? -0.805 -6.885 6.349 1.00 90.81 93 THR A C 1
ATOM 778 O O . THR A 1 93 ? -1.375 -7.864 6.825 1.00 90.81 93 THR A O 1
ATOM 781 N N . VAL A 1 94 ? -0.882 -5.681 6.927 1.00 88.50 94 VAL A N 1
ATOM 782 C CA . VAL A 1 94 ? -1.657 -5.428 8.153 1.00 88.50 94 VAL A CA 1
ATOM 783 C C . VAL A 1 94 ? -3.149 -5.699 7.936 1.00 88.50 94 VAL A C 1
ATOM 785 O O . VAL A 1 94 ? -3.790 -6.305 8.792 1.00 88.50 94 VAL A O 1
ATOM 788 N N . ALA A 1 95 ? -3.718 -5.289 6.799 1.00 88.75 95 ALA A N 1
ATOM 789 C CA . ALA A 1 95 ? -5.120 -5.558 6.485 1.00 88.75 95 ALA A CA 1
ATOM 790 C C . ALA A 1 95 ? -5.400 -7.066 6.344 1.00 88.75 95 ALA A C 1
ATOM 792 O O . ALA A 1 95 ? -6.381 -7.560 6.903 1.00 88.75 95 ALA A O 1
ATOM 793 N N . ALA A 1 96 ? -4.522 -7.802 5.659 1.00 89.25 96 ALA A N 1
ATOM 794 C CA . ALA A 1 96 ? -4.614 -9.252 5.517 1.00 89.25 96 ALA A CA 1
ATOM 795 C C . ALA A 1 96 ? -4.472 -9.966 6.870 1.00 89.25 96 ALA A C 1
ATOM 797 O O . ALA A 1 96 ? -5.281 -10.834 7.196 1.00 89.25 96 ALA A O 1
ATOM 798 N N . TRP A 1 97 ? -3.502 -9.556 7.692 1.00 87.62 97 TRP A N 1
ATOM 799 C CA . TRP A 1 97 ? -3.307 -10.088 9.041 1.00 87.62 97 TRP A CA 1
ATOM 800 C C . TRP A 1 97 ? -4.545 -9.895 9.918 1.00 87.62 97 TRP A C 1
ATOM 802 O O . TRP A 1 97 ? -5.017 -10.837 10.557 1.00 87.62 97 TRP A O 1
ATOM 812 N N . ASN A 1 98 ? -5.120 -8.691 9.908 1.00 86.44 98 ASN A N 1
ATOM 813 C CA . ASN A 1 98 ? -6.343 -8.392 10.648 1.00 86.44 98 ASN A CA 1
ATOM 814 C C . ASN A 1 98 ? -7.527 -9.240 10.161 1.00 86.44 98 ASN A C 1
ATOM 816 O O . ASN A 1 98 ? -8.316 -9.705 10.978 1.00 86.44 98 ASN A O 1
ATOM 820 N N . ALA A 1 99 ? -7.647 -9.487 8.853 1.00 86.81 99 ALA A N 1
ATOM 821 C CA . ALA A 1 99 ? -8.704 -10.339 8.309 1.00 86.81 99 ALA A CA 1
ATOM 822 C C . ALA A 1 99 ? -8.572 -11.804 8.767 1.00 86.81 99 ALA A C 1
ATOM 824 O O . ALA A 1 99 ? -9.576 -12.441 9.081 1.00 86.81 99 ALA A O 1
ATOM 825 N N . VAL A 1 100 ? -7.344 -12.328 8.847 1.00 85.50 100 VAL A N 1
ATOM 826 C CA . VAL A 1 100 ? -7.078 -13.695 9.329 1.00 85.50 100 VAL A CA 1
ATOM 827 C C . VAL A 1 100 ? -7.328 -13.809 10.834 1.00 85.50 100 VAL A C 1
ATOM 829 O O . VAL A 1 100 ? -7.973 -14.752 11.288 1.00 85.50 100 VAL A O 1
ATOM 832 N N . THR A 1 101 ? -6.859 -12.837 11.615 1.00 80.81 101 THR A N 1
ATOM 833 C CA . THR A 1 101 ? -6.956 -12.867 13.083 1.00 80.81 101 THR A CA 1
ATOM 834 C C . THR A 1 101 ? -8.352 -12.546 13.608 1.00 80.81 101 THR A C 1
ATOM 836 O O . THR A 1 101 ? -8.739 -13.093 14.630 1.00 80.81 101 THR A O 1
ATOM 839 N N . GLN A 1 102 ? -9.168 -11.744 12.919 1.00 69.31 102 GLN A N 1
ATOM 840 C CA . GLN A 1 102 ? -10.554 -11.492 13.350 1.00 69.31 102 GLN A CA 1
ATOM 841 C C . GLN A 1 102 ? -11.473 -12.721 13.211 1.00 69.31 102 GLN A C 1
ATOM 843 O O . GLN A 1 102 ? -12.501 -12.788 13.883 1.00 69.31 102 GLN A O 1
ATOM 848 N N . GLY A 1 103 ? -11.110 -13.707 12.381 1.00 61.16 103 GLY A N 1
ATOM 849 C CA . GLY A 1 103 ? -11.831 -14.982 12.259 1.00 61.16 103 GLY A CA 1
ATOM 850 C C . GLY A 1 103 ? -11.400 -16.056 13.265 1.00 61.16 103 GLY A C 1
ATOM 851 O O . GLY A 1 103 ? -12.086 -17.066 13.418 1.00 61.16 103 GLY A O 1
ATOM 852 N N . ILE A 1 104 ? -10.281 -15.850 13.960 1.00 59.06 104 ILE A N 1
ATOM 853 C CA . ILE A 1 104 ? -9.700 -16.798 14.910 1.00 59.06 104 ILE A CA 1
ATOM 854 C C . ILE A 1 104 ? -9.785 -16.132 16.281 1.00 59.06 104 ILE A C 1
ATOM 856 O O . ILE A 1 104 ? -9.109 -15.139 16.526 1.00 59.06 104 ILE A O 1
ATOM 860 N N . GLN A 1 105 ? -10.645 -16.638 17.176 1.00 47.56 105 GLN A N 1
ATOM 861 C CA . GLN A 1 105 ? -10.706 -16.135 18.554 1.00 47.56 105 GLN A CA 1
ATOM 862 C C . GLN A 1 105 ? -9.289 -15.970 19.126 1.00 47.56 105 GLN A C 1
ATOM 864 O O . GLN A 1 105 ? -8.458 -16.852 18.899 1.00 47.56 105 GLN A O 1
ATOM 869 N N . PRO A 1 106 ? -9.005 -14.883 19.868 1.00 46.72 106 PRO A N 1
ATOM 870 C CA . PRO A 1 106 ? -7.652 -14.555 20.275 1.00 46.72 106 PRO A CA 1
ATOM 871 C C . PRO A 1 106 ? -7.198 -15.520 21.374 1.00 46.72 106 PRO A C 1
ATOM 873 O O . PRO A 1 106 ? -7.250 -15.216 22.563 1.00 46.72 106 PRO A O 1
ATOM 876 N N . PHE A 1 107 ? -6.715 -16.695 20.977 1.00 40.41 107 PHE A N 1
ATOM 877 C CA . PHE A 1 107 ? -5.677 -17.358 21.739 1.00 40.41 107 PHE A CA 1
ATOM 878 C C . PHE A 1 107 ? -4.430 -16.506 21.573 1.00 40.41 107 PHE A C 1
ATOM 880 O O . PHE A 1 107 ? -3.942 -16.301 20.466 1.00 40.41 107 PHE A O 1
ATOM 887 N N . SER A 1 108 ? -4.006 -15.938 22.697 1.00 38.41 108 SER A N 1
ATOM 888 C CA . SER A 1 108 ? -2.848 -15.075 22.863 1.00 38.41 108 SER A CA 1
ATOM 889 C C . SER A 1 108 ? -1.631 -15.629 22.114 1.00 38.41 108 SER A C 1
ATOM 891 O O . SER A 1 108 ? -0.893 -16.459 22.639 1.00 38.41 108 SER A O 1
ATOM 893 N N . LEU A 1 109 ? -1.413 -15.168 20.880 1.00 41.16 109 LEU A N 1
ATOM 894 C CA . LEU A 1 109 ? -0.091 -15.214 20.279 1.00 41.16 109 LEU A CA 1
ATOM 895 C C . LEU A 1 109 ? 0.661 -14.035 20.882 1.00 41.16 109 LEU A C 1
ATOM 897 O O . LEU A 1 109 ? 0.516 -12.881 20.474 1.00 41.16 109 LEU A O 1
ATOM 9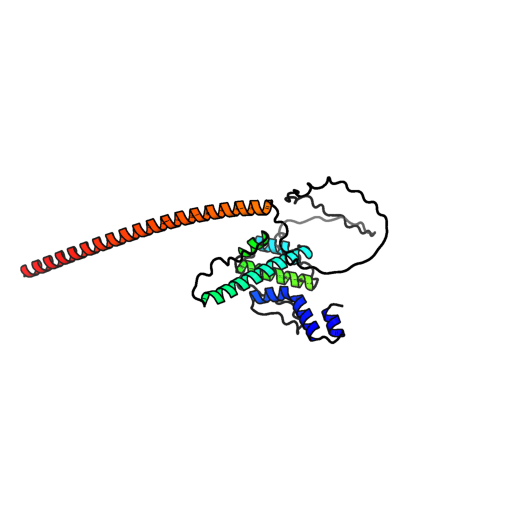01 N N . GLY A 1 110 ? 1.368 -14.336 21.967 1.00 34.75 110 GLY A N 1
ATOM 902 C CA . GLY A 1 110 ? 2.334 -13.426 22.542 1.00 34.75 110 GLY A CA 1
ATOM 903 C C . GLY A 1 110 ? 3.326 -12.987 21.468 1.00 34.75 110 GLY A C 1
ATOM 904 O O . GLY A 1 110 ? 3.907 -13.809 20.774 1.00 34.75 110 GLY A O 1
ATOM 905 N N . ASN A 1 111 ? 3.541 -11.679 21.412 1.00 39.00 111 ASN A N 1
ATOM 906 C CA . ASN A 1 111 ? 4.788 -11.053 20.982 1.00 39.00 111 ASN A CA 1
ATOM 907 C C . ASN A 1 111 ? 5.132 -10.990 19.487 1.00 39.00 111 ASN A C 1
ATOM 909 O O . ASN A 1 111 ? 6.233 -10.540 19.180 1.00 39.00 111 ASN A O 1
ATOM 913 N N . ASP A 1 112 ? 4.203 -11.226 18.563 1.00 38.50 112 ASP A N 1
ATOM 914 C CA . ASP A 1 112 ? 4.444 -10.915 17.144 1.00 38.50 112 ASP A CA 1
ATOM 915 C C . ASP A 1 112 ? 4.150 -9.439 16.834 1.00 38.50 112 ASP A C 1
ATOM 917 O O . ASP A 1 112 ? 3.344 -9.080 15.976 1.00 38.50 112 ASP A O 1
ATOM 921 N N . HIS A 1 113 ? 4.832 -8.539 17.542 1.00 41.03 113 HIS A N 1
ATOM 922 C CA . HIS A 1 113 ? 5.065 -7.222 16.974 1.00 41.03 113 HIS A CA 1
ATOM 923 C C . HIS A 1 113 ? 6.160 -7.419 15.931 1.00 41.03 113 HIS A C 1
ATOM 925 O O . HIS A 1 113 ? 7.344 -7.417 16.262 1.00 41.03 113 HIS A O 1
ATOM 931 N N . CYS A 1 114 ? 5.776 -7.592 14.665 1.00 38.81 114 CYS A N 1
ATOM 932 C CA . CYS A 1 114 ? 6.676 -7.305 13.557 1.00 38.81 114 CYS A CA 1
ATOM 933 C C . CYS A 1 114 ? 7.054 -5.821 13.656 1.00 38.81 114 CYS A C 1
ATOM 935 O O . CYS A 1 114 ? 6.403 -4.947 13.081 1.00 38.81 114 CYS A O 1
ATOM 937 N N . ILE A 1 115 ? 8.083 -5.524 14.449 1.00 40.66 115 ILE A N 1
ATOM 938 C CA . ILE A 1 115 ? 8.721 -4.219 14.488 1.00 40.66 115 ILE A CA 1
ATOM 939 C C . ILE A 1 115 ? 9.530 -4.148 13.203 1.00 40.66 115 ILE A C 1
ATOM 941 O O . ILE A 1 115 ? 10.700 -4.515 13.152 1.00 40.66 115 ILE A O 1
ATOM 945 N N . ALA A 1 116 ? 8.881 -3.722 12.127 1.00 45.41 116 ALA A N 1
ATOM 946 C CA . ALA A 1 116 ? 9.613 -3.309 10.952 1.00 45.41 116 ALA A CA 1
ATOM 947 C C . ALA A 1 116 ? 10.512 -2.135 11.370 1.00 45.41 116 ALA A C 1
ATOM 949 O O . ALA A 1 116 ? 10.049 -1.118 11.895 1.00 45.41 116 ALA A O 1
ATOM 950 N N . VAL A 1 117 ? 11.822 -2.328 11.209 1.00 42.62 117 VAL A N 1
ATOM 951 C CA . VAL A 1 117 ? 12.842 -1.314 11.472 1.00 42.62 117 VAL A CA 1
ATOM 952 C C . VAL A 1 117 ? 12.654 -0.218 10.428 1.00 42.62 117 VAL A C 1
ATOM 954 O O . VAL A 1 117 ? 13.139 -0.283 9.301 1.00 42.62 117 VAL A O 1
ATOM 957 N N . PHE A 1 118 ? 11.833 0.767 10.772 1.00 46.22 118 PHE A N 1
ATOM 958 C CA . PHE A 1 118 ? 11.523 1.883 9.901 1.00 46.22 118 PHE A CA 1
ATOM 959 C C . PHE A 1 118 ? 12.570 2.971 10.100 1.00 46.22 118 PHE A C 1
ATOM 961 O O . PHE A 1 118 ? 12.549 3.675 11.110 1.00 46.22 118 PHE A O 1
ATOM 968 N N . LEU A 1 119 ? 13.437 3.148 9.097 1.00 45.22 119 LEU A N 1
ATOM 969 C CA . LEU A 1 119 ? 14.192 4.390 8.918 1.00 45.22 119 LEU A CA 1
ATOM 970 C C . LEU A 1 119 ? 13.234 5.590 9.100 1.00 45.22 119 LEU A C 1
ATOM 972 O O . LEU A 1 119 ? 12.075 5.507 8.681 1.00 45.22 119 LEU A O 1
ATOM 976 N N . PRO A 1 120 ? 13.664 6.708 9.710 1.00 53.97 120 PRO A N 1
ATOM 977 C CA . PRO A 1 120 ? 12.779 7.769 10.215 1.00 53.97 120 PRO A CA 1
ATOM 978 C C . PRO A 1 120 ? 11.786 8.351 9.189 1.00 53.97 120 PRO A C 1
ATOM 980 O O . PRO A 1 120 ? 10.699 8.802 9.558 1.00 53.97 120 PRO A O 1
ATOM 983 N N . LEU A 1 121 ? 12.109 8.305 7.892 1.00 49.31 121 LEU A N 1
ATOM 984 C CA . LEU A 1 121 ? 11.194 8.683 6.807 1.00 49.31 121 LEU A CA 1
ATOM 985 C C . LEU A 1 121 ? 9.970 7.760 6.702 1.00 49.31 121 LEU A C 1
ATOM 987 O O . LEU A 1 121 ? 8.850 8.245 6.529 1.00 49.31 121 LEU A O 1
ATOM 991 N N . ARG A 1 122 ? 10.149 6.450 6.894 1.00 60.34 122 ARG A N 1
ATOM 992 C CA . ARG A 1 122 ? 9.072 5.456 6.799 1.00 60.34 122 ARG A CA 1
ATOM 993 C C . ARG A 1 122 ? 8.048 5.605 7.926 1.00 60.34 122 ARG A C 1
ATOM 995 O O . ARG A 1 122 ? 6.852 5.442 7.703 1.00 60.34 122 ARG A O 1
ATOM 1002 N N . GLN A 1 123 ? 8.476 6.046 9.112 1.00 64.44 123 GLN A N 1
ATOM 1003 C CA . GLN A 1 123 ? 7.551 6.322 10.220 1.00 64.44 123 GLN A CA 1
ATOM 1004 C C . GLN A 1 123 ? 6.577 7.472 9.923 1.00 64.44 123 GLN A C 1
ATOM 1006 O O . GLN A 1 123 ? 5.454 7.474 10.429 1.00 64.44 123 GLN A O 1
ATOM 1011 N N . LYS A 1 124 ? 6.974 8.460 9.108 1.00 67.69 124 LYS A N 1
ATOM 1012 C CA . LYS A 1 124 ? 6.076 9.565 8.736 1.00 67.69 124 LYS A CA 1
ATOM 1013 C C . LYS A 1 124 ? 4.951 9.087 7.819 1.00 67.69 124 LYS A C 1
ATOM 1015 O O . LYS A 1 124 ? 3.819 9.527 8.002 1.00 67.69 124 LYS A O 1
ATOM 1020 N N . LEU A 1 125 ? 5.231 8.152 6.908 1.00 70.56 125 LEU A N 1
ATOM 1021 C CA . LEU A 1 125 ? 4.216 7.551 6.035 1.00 70.56 125 LEU A CA 1
ATOM 1022 C C . LEU A 1 125 ? 3.201 6.706 6.819 1.00 70.56 125 LEU A C 1
ATOM 1024 O O . LEU A 1 125 ? 2.006 6.748 6.519 1.00 70.56 125 LEU A O 1
ATOM 1028 N N . ALA A 1 126 ? 3.637 6.034 7.887 1.00 73.50 126 ALA A N 1
ATOM 1029 C CA . ALA A 1 126 ? 2.734 5.311 8.783 1.00 73.50 126 ALA A CA 1
ATOM 1030 C C . ALA A 1 126 ? 1.718 6.236 9.486 1.00 73.50 126 ALA A C 1
ATOM 1032 O O . ALA A 1 126 ? 0.606 5.810 9.793 1.00 73.50 126 ALA A O 1
ATOM 1033 N N . LYS A 1 127 ? 2.070 7.513 9.704 1.00 79.31 127 LYS A N 1
ATOM 1034 C CA . LYS A 1 127 ? 1.185 8.535 10.295 1.00 79.31 127 LYS A CA 1
ATOM 1035 C C . LYS A 1 127 ? 0.293 9.242 9.270 1.00 79.31 127 LYS A C 1
ATOM 1037 O O . LYS A 1 127 ? -0.565 10.027 9.668 1.00 79.31 127 LYS A O 1
ATOM 1042 N N . CYS A 1 128 ? 0.486 9.012 7.969 1.00 77.94 128 CYS A N 1
ATOM 1043 C CA . CYS A 1 128 ? -0.350 9.633 6.949 1.00 77.94 128 CYS A CA 1
ATOM 1044 C C . CYS A 1 128 ? -1.781 9.092 7.015 1.00 77.94 128 CYS A C 1
ATOM 1046 O O . CYS A 1 128 ? -2.008 7.881 6.900 1.00 77.94 128 CYS A O 1
ATOM 1048 N N . ASP A 1 129 ? -2.732 10.022 7.120 1.00 82.75 129 ASP A N 1
ATOM 1049 C CA . ASP A 1 129 ? -4.157 9.750 6.962 1.00 82.75 129 ASP A CA 1
ATOM 1050 C C . ASP A 1 129 ? -4.442 9.069 5.613 1.00 82.75 129 ASP A C 1
ATOM 1052 O O . ASP A 1 129 ? -3.735 9.297 4.628 1.00 82.75 129 ASP A O 1
ATOM 1056 N N . VAL A 1 130 ? -5.491 8.244 5.559 1.00 86.69 130 VAL A N 1
ATOM 1057 C CA . VAL A 1 130 ? -5.860 7.454 4.373 1.00 86.69 130 VAL A CA 1
ATOM 1058 C C . VAL A 1 130 ? -6.031 8.357 3.154 1.00 86.69 130 VAL A C 1
ATOM 1060 O O . VAL A 1 130 ? -5.508 8.052 2.081 1.00 86.69 130 VAL A O 1
ATOM 1063 N N . ARG A 1 131 ? -6.696 9.507 3.321 1.00 86.31 131 ARG A N 1
ATOM 1064 C CA . ARG A 1 131 ? -6.914 10.453 2.222 1.00 86.31 131 ARG A CA 1
ATOM 1065 C C . ARG A 1 131 ? -5.616 11.134 1.795 1.00 86.31 131 ARG A C 1
ATOM 1067 O O . ARG A 1 131 ? -5.367 11.266 0.601 1.00 86.31 131 ARG A O 1
ATOM 1074 N N . GLY A 1 132 ? -4.779 11.535 2.753 1.00 87.00 132 GLY A N 1
ATOM 1075 C CA . GLY A 1 132 ? -3.474 12.139 2.468 1.00 87.00 132 GLY A CA 1
ATOM 1076 C C . GLY A 1 132 ? -2.539 11.182 1.726 1.00 87.00 132 GLY A C 1
ATOM 1077 O O . GLY A 1 132 ? -1.877 11.578 0.769 1.00 87.00 132 GLY A O 1
ATOM 1078 N N . PHE A 1 133 ? -2.541 9.910 2.122 1.00 90.81 133 PHE A N 1
ATOM 1079 C CA . PHE A 1 133 ? -1.762 8.866 1.469 1.00 90.81 133 PHE A CA 1
ATOM 1080 C C . PHE A 1 133 ? -2.276 8.559 0.055 1.00 90.81 133 PHE A C 1
ATOM 1082 O O . PHE A 1 133 ? -1.479 8.419 -0.868 1.00 90.81 133 PHE A O 1
ATOM 1089 N N . ALA A 1 134 ? -3.597 8.546 -0.152 1.00 92.19 134 ALA A N 1
ATOM 1090 C CA . ALA A 1 134 ? -4.177 8.384 -1.483 1.00 92.19 134 ALA A CA 1
ATOM 1091 C C . ALA A 1 134 ? -3.778 9.522 -2.436 1.00 92.19 134 ALA A C 1
ATOM 1093 O O . ALA A 1 134 ? -3.349 9.257 -3.558 1.00 92.19 134 ALA A O 1
ATOM 1094 N N . THR A 1 135 ? -3.842 10.778 -1.978 1.00 90.50 135 THR A N 1
ATOM 1095 C CA . THR A 1 135 ? -3.368 11.933 -2.759 1.00 90.50 135 THR A CA 1
ATOM 1096 C C . THR A 1 135 ? -1.893 11.791 -3.127 1.00 90.50 135 THR A C 1
ATOM 1098 O O . THR A 1 135 ? -1.528 12.003 -4.280 1.00 90.50 135 THR A O 1
ATOM 1101 N N . LEU A 1 136 ? -1.054 11.367 -2.176 1.00 91.88 136 LEU A N 1
ATOM 1102 C CA . LEU A 1 136 ? 0.367 11.142 -2.427 1.00 91.88 136 LEU A CA 1
ATOM 1103 C C . LEU A 1 136 ? 0.602 10.091 -3.522 1.00 91.88 136 LEU A C 1
ATOM 1105 O O . LEU A 1 136 ? 1.411 10.312 -4.422 1.00 91.88 136 LEU A O 1
ATOM 1109 N N . ILE A 1 137 ? -0.115 8.965 -3.473 1.00 93.81 137 ILE A N 1
ATOM 1110 C CA . ILE A 1 137 ? -0.011 7.926 -4.502 1.00 93.81 137 ILE A CA 1
ATOM 1111 C C . ILE A 1 137 ? -0.442 8.466 -5.874 1.00 93.81 137 ILE A C 1
ATOM 1113 O O . ILE A 1 137 ? 0.238 8.211 -6.867 1.00 93.81 137 ILE A O 1
ATOM 1117 N N . ILE A 1 138 ? -1.533 9.234 -5.947 1.00 93.50 138 ILE A N 1
ATOM 1118 C CA . ILE A 1 138 ? -2.000 9.846 -7.204 1.00 93.50 138 ILE A CA 1
ATOM 1119 C C . ILE A 1 138 ? -0.939 10.792 -7.781 1.00 93.50 138 ILE A C 1
ATOM 1121 O O . ILE A 1 138 ? -0.666 10.756 -8.987 1.00 93.50 138 ILE A O 1
ATOM 1125 N N . ASP A 1 139 ? -0.308 11.604 -6.932 1.00 92.56 139 ASP A N 1
ATOM 1126 C CA . ASP A 1 139 ? 0.758 12.523 -7.336 1.00 92.56 139 ASP A CA 1
ATOM 1127 C C . ASP A 1 139 ? 1.988 11.761 -7.860 1.00 92.56 139 ASP A C 1
ATOM 1129 O O . ASP A 1 139 ? 2.535 12.118 -8.907 1.00 92.56 139 ASP A O 1
ATOM 1133 N N . ILE A 1 140 ? 2.377 10.665 -7.199 1.00 94.94 140 ILE A N 1
ATOM 1134 C CA . ILE A 1 140 ? 3.458 9.774 -7.647 1.00 94.94 140 ILE A CA 1
ATOM 1135 C C . ILE A 1 140 ? 3.132 9.126 -8.992 1.00 94.94 140 ILE A C 1
ATOM 1137 O O . ILE A 1 140 ? 3.979 9.128 -9.881 1.00 94.94 140 ILE A O 1
ATOM 1141 N N . LEU A 1 141 ? 1.923 8.586 -9.173 1.00 95.00 141 LEU A N 1
ATOM 1142 C CA . LEU A 1 141 ? 1.515 7.952 -10.431 1.00 95.00 141 LEU A CA 1
ATOM 1143 C C . LEU A 1 141 ? 1.495 8.959 -11.586 1.00 95.00 141 LEU A C 1
ATOM 1145 O O . LEU A 1 141 ? 1.943 8.651 -12.693 1.00 95.00 141 LEU A O 1
ATOM 1149 N N . SER A 1 142 ? 1.019 10.176 -11.321 1.00 93.31 142 SER A N 1
ATOM 1150 C CA . SER A 1 142 ? 1.025 11.276 -12.288 1.00 93.31 142 SER A CA 1
ATOM 1151 C C . SER A 1 142 ? 2.443 11.669 -12.689 1.00 93.31 142 SER A C 1
ATOM 1153 O O . SER A 1 142 ? 2.729 11.850 -13.875 1.00 93.31 142 SER A O 1
ATOM 1155 N N . GLU A 1 143 ? 3.351 11.749 -11.718 1.00 94.00 143 GLU A N 1
ATOM 1156 C CA . GLU A 1 143 ? 4.749 12.085 -11.962 1.00 94.00 143 GLU A CA 1
ATOM 1157 C C . GLU A 1 143 ? 5.514 10.949 -12.657 1.00 94.00 143 GLU A C 1
ATOM 1159 O O . GLU A 1 143 ? 6.271 11.202 -13.595 1.00 94.00 143 GLU A O 1
ATOM 1164 N N . ALA A 1 144 ? 5.268 9.692 -12.284 1.00 94.38 144 ALA A N 1
ATOM 1165 C CA . ALA A 1 144 ? 5.838 8.522 -12.947 1.00 94.38 144 ALA A CA 1
ATOM 1166 C C . ALA A 1 144 ? 5.405 8.459 -14.418 1.00 94.38 144 ALA A C 1
ATOM 1168 O O . ALA A 1 144 ? 6.242 8.272 -15.302 1.00 94.38 144 ALA A O 1
ATOM 1169 N N . LYS A 1 145 ? 4.118 8.716 -14.700 1.00 93.88 145 LYS A N 1
ATOM 1170 C CA . LYS A 1 145 ? 3.605 8.835 -16.070 1.00 93.88 145 LYS A CA 1
ATOM 1171 C C . LYS A 1 145 ? 4.317 9.955 -16.833 1.00 93.88 145 LYS A C 1
ATOM 1173 O O . LYS A 1 145 ? 4.738 9.744 -17.968 1.00 93.88 145 LYS A O 1
ATOM 1178 N N . ARG A 1 146 ? 4.483 11.136 -16.222 1.00 94.06 146 ARG A N 1
ATOM 1179 C CA . ARG A 1 146 ? 5.179 12.277 -16.843 1.00 94.06 146 ARG A CA 1
ATOM 1180 C C . ARG A 1 146 ? 6.619 11.922 -17.218 1.00 94.06 146 ARG A C 1
ATOM 1182 O O . ARG A 1 146 ? 7.023 12.175 -18.351 1.00 94.06 146 ARG A O 1
ATOM 1189 N N . ARG A 1 147 ? 7.368 11.318 -16.289 1.00 93.31 147 ARG A N 1
ATOM 1190 C CA . ARG A 1 147 ? 8.765 10.903 -16.501 1.00 93.31 147 ARG A CA 1
ATOM 1191 C C . ARG A 1 147 ? 8.885 9.814 -17.561 1.00 93.31 147 ARG A C 1
ATOM 1193 O O . ARG A 1 147 ? 9.772 9.906 -18.400 1.00 93.31 147 ARG A O 1
ATOM 1200 N N . TYR A 1 148 ? 7.972 8.842 -17.573 1.00 91.94 148 TYR A N 1
ATOM 1201 C CA . TYR A 1 148 ? 7.980 7.748 -18.547 1.00 91.94 148 TYR A CA 1
ATOM 1202 C C . TYR A 1 148 ? 7.835 8.240 -19.992 1.00 91.94 148 TYR A C 1
ATOM 1204 O O . TYR A 1 148 ? 8.581 7.813 -20.868 1.00 91.94 148 TYR A O 1
ATOM 1212 N N . TYR A 1 149 ? 6.915 9.176 -20.241 1.00 92.12 149 TYR A N 1
ATOM 1213 C CA . TYR A 1 149 ? 6.717 9.757 -21.575 1.00 92.12 149 TYR A CA 1
ATOM 1214 C C . TYR A 1 149 ? 7.681 10.912 -21.899 1.00 92.12 149 TYR A C 1
ATOM 1216 O O . TYR A 1 149 ? 7.559 11.518 -22.961 1.00 92.12 149 TYR A O 1
ATOM 1224 N N . GLY A 1 150 ? 8.610 11.256 -20.998 1.00 88.19 150 GLY A N 1
ATOM 1225 C CA . GLY A 1 150 ? 9.536 12.377 -21.191 1.00 88.19 150 GLY A CA 1
ATOM 1226 C C . GLY A 1 150 ? 8.841 13.739 -21.297 1.00 88.19 150 GLY A C 1
ATOM 1227 O O . GLY A 1 150 ? 9.356 14.648 -21.944 1.00 88.19 150 GLY A O 1
ATOM 1228 N N . LEU A 1 151 ? 7.655 13.890 -20.697 1.00 87.69 151 LEU A N 1
ATOM 1229 C CA . LEU A 1 151 ? 6.874 15.122 -20.793 1.00 87.69 151 LEU A CA 1
ATOM 1230 C C . LEU A 1 151 ? 7.542 16.253 -19.987 1.00 87.69 151 LEU A C 1
ATOM 1232 O O . LEU A 1 151 ? 7.987 16.014 -18.857 1.00 87.69 151 LEU A O 1
ATOM 1236 N N . PRO A 1 152 ? 7.582 17.495 -20.505 1.00 81.94 152 PRO A N 1
ATOM 1237 C CA . PRO A 1 152 ? 8.168 18.626 -19.790 1.00 81.94 152 PRO A CA 1
ATOM 1238 C C . PRO A 1 152 ? 7.386 18.948 -18.508 1.00 81.94 152 PRO A C 1
ATOM 1240 O O . PRO A 1 152 ? 6.193 18.644 -18.398 1.00 81.94 152 PRO A O 1
ATOM 1243 N N . LEU A 1 153 ? 8.046 19.568 -17.518 1.00 79.31 153 LEU A N 1
ATOM 1244 C CA . LEU A 1 153 ? 7.325 20.133 -16.376 1.00 79.31 153 LEU A CA 1
ATOM 1245 C C . LEU A 1 153 ? 6.362 21.200 -16.902 1.00 79.31 153 LEU A C 1
ATOM 1247 O O . LEU A 1 153 ? 6.770 22.143 -17.577 1.00 79.31 153 LEU A O 1
ATOM 1251 N N . LYS A 1 154 ? 5.077 21.056 -16.582 1.00 70.25 154 LYS A N 1
ATOM 1252 C CA . LYS A 1 154 ? 4.110 22.125 -16.806 1.00 70.25 154 LYS A CA 1
ATOM 1253 C C . LYS A 1 154 ? 4.421 23.206 -15.769 1.00 70.25 154 LYS A C 1
ATOM 1255 O O . LYS A 1 154 ? 4.239 22.968 -14.577 1.00 70.25 154 LYS A O 1
ATOM 1260 N N . ASN A 1 155 ? 4.983 24.330 -16.207 1.00 56.25 155 ASN A N 1
ATOM 1261 C CA . ASN A 1 155 ? 5.226 25.470 -15.330 1.00 56.25 155 ASN A CA 1
ATOM 1262 C C . ASN A 1 155 ? 3.867 25.992 -14.850 1.00 56.25 155 ASN A C 1
ATOM 1264 O O . ASN A 1 155 ? 3.007 26.303 -15.673 1.00 56.25 155 ASN A O 1
ATOM 1268 N N . ASP A 1 156 ? 3.667 26.068 -13.533 1.00 55.06 156 ASP A N 1
ATOM 1269 C CA . ASP A 1 156 ? 2.461 26.628 -12.907 1.00 55.06 156 ASP A CA 1
ATOM 1270 C C . ASP A 1 156 ? 2.443 28.174 -13.052 1.00 55.06 156 ASP A C 1
ATOM 1272 O O . ASP A 1 156 ? 2.351 28.898 -12.063 1.00 55.06 156 ASP A O 1
ATOM 1276 N N . THR A 1 157 ? 2.607 28.706 -14.267 1.00 46.50 157 THR A N 1
ATOM 1277 C CA . THR A 1 157 ? 2.632 30.156 -14.549 1.00 46.50 157 THR A CA 1
ATOM 1278 C C . THR A 1 157 ? 1.250 30.785 -14.759 1.00 46.50 157 THR A C 1
ATOM 1280 O O . THR A 1 157 ? 1.179 31.982 -15.016 1.00 46.50 157 THR A O 1
ATOM 1283 N N . ASP A 1 158 ? 0.158 30.040 -14.578 1.00 43.16 158 ASP A N 1
ATOM 1284 C CA . ASP A 1 158 ? -1.206 30.555 -14.804 1.00 43.16 158 ASP A CA 1
ATOM 1285 C C . ASP A 1 158 ? -1.875 31.202 -13.574 1.00 43.16 158 ASP A C 1
ATOM 1287 O O . ASP A 1 158 ? -2.926 31.815 -13.719 1.00 43.16 158 ASP A O 1
ATOM 1291 N N . ASP A 1 159 ? -1.250 31.196 -12.390 1.00 43.12 159 ASP A N 1
ATOM 1292 C CA . ASP A 1 159 ? -1.775 31.919 -11.207 1.00 43.12 159 ASP A CA 1
ATOM 1293 C C . ASP A 1 159 ? -1.218 33.364 -11.081 1.00 43.12 159 ASP A C 1
ATOM 1295 O O . ASP A 1 159 ? -1.486 34.061 -10.102 1.00 43.12 159 ASP A O 1
ATOM 1299 N N . SER A 1 160 ? -0.444 33.850 -12.065 1.00 41.75 160 SER A N 1
ATOM 1300 C CA . SER A 1 160 ? 0.172 35.196 -12.057 1.00 41.75 160 SER A CA 1
ATOM 1301 C C . SER A 1 160 ? -0.422 36.178 -13.083 1.00 41.75 160 SER A C 1
ATOM 1303 O O . SER A 1 160 ? 0.143 37.255 -13.289 1.00 41.75 160 SER A O 1
ATOM 1305 N N . ALA A 1 161 ? -1.546 35.843 -13.726 1.00 41.41 161 ALA A N 1
ATOM 1306 C CA . ALA A 1 161 ? -2.170 36.682 -14.756 1.00 41.41 161 ALA A CA 1
ATOM 1307 C C . ALA A 1 161 ? -3.317 37.590 -14.251 1.00 41.41 161 ALA A C 1
ATOM 1309 O O . ALA A 1 161 ? -3.742 38.479 -14.984 1.00 41.41 161 ALA A O 1
ATOM 1310 N N . GLU A 1 162 ? -3.783 37.450 -13.002 1.00 39.53 162 GLU A N 1
ATOM 1311 C CA . GLU A 1 162 ? -4.936 38.225 -12.489 1.00 39.53 162 GLU A CA 1
ATOM 1312 C C . GLU A 1 162 ? -4.600 39.419 -11.569 1.00 39.53 162 GLU A C 1
ATOM 1314 O O . GLU A 1 162 ? -5.506 40.083 -11.078 1.00 39.53 162 GLU A O 1
ATOM 1319 N N . ASN A 1 163 ? -3.323 39.786 -11.385 1.00 36.69 163 ASN A N 1
ATOM 1320 C CA . ASN A 1 163 ? -2.929 40.938 -10.545 1.00 36.69 163 ASN A CA 1
ATOM 1321 C C . ASN A 1 163 ? -2.169 42.068 -11.274 1.00 36.69 163 ASN A C 1
ATOM 1323 O O . ASN A 1 163 ? -1.577 42.930 -10.629 1.00 36.69 163 ASN A O 1
ATOM 1327 N N . LEU A 1 164 ? -2.215 42.120 -12.611 1.00 42.00 164 LEU A N 1
ATOM 1328 C CA . LEU A 1 164 ? -1.596 43.196 -13.412 1.00 42.00 164 LEU A CA 1
ATOM 1329 C C . LEU A 1 164 ? -2.601 44.055 -14.203 1.00 42.00 164 LEU A C 1
ATOM 1331 O O . LEU A 1 164 ? -2.224 44.780 -15.122 1.00 42.00 164 LEU A O 1
ATOM 1335 N N . LEU A 1 165 ? -3.878 44.064 -13.806 1.00 33.47 165 LEU A N 1
ATOM 1336 C CA . LEU A 1 165 ? -4.804 45.137 -14.180 1.00 33.47 165 LEU A CA 1
ATOM 1337 C C . LEU A 1 165 ? -4.731 46.262 -13.136 1.00 33.47 165 LEU A C 1
ATOM 1339 O O . LEU A 1 165 ? -5.365 46.164 -12.088 1.00 33.47 165 LEU A O 1
ATOM 1343 N N . LYS A 1 166 ? -3.999 47.335 -13.485 1.00 32.50 166 LYS A N 1
ATOM 1344 C CA . LYS A 1 166 ? -4.005 48.724 -12.947 1.00 32.50 166 LYS A CA 1
ATOM 1345 C C . LYS A 1 166 ? -2.626 49.206 -12.467 1.00 32.50 166 LYS A C 1
ATOM 1347 O O . LYS A 1 166 ? -2.388 49.238 -11.265 1.00 32.50 166 LYS A O 1
ATOM 1352 N N . LYS A 1 167 ? -1.795 49.731 -13.383 1.00 35.50 167 LYS A N 1
ATOM 1353 C CA . LYS A 1 167 ? -1.280 51.123 -13.307 1.00 35.50 167 LYS A CA 1
ATOM 1354 C C . LYS A 1 167 ? -0.510 51.550 -14.581 1.00 35.50 167 LYS A C 1
ATOM 1356 O O . LYS A 1 167 ? 0.602 51.105 -14.812 1.00 35.50 167 LYS A O 1
ATOM 1361 N N . THR A 1 168 ? -1.155 52.433 -15.353 1.00 36.78 168 THR A N 1
ATOM 1362 C CA . THR A 1 168 ? -0.618 53.630 -16.054 1.00 36.78 168 THR A CA 1
ATOM 1363 C C . THR A 1 168 ? 0.496 53.520 -17.117 1.00 36.78 168 THR A C 1
ATOM 1365 O O . THR A 1 168 ? 1.670 53.412 -16.788 1.00 36.78 168 THR A O 1
ATOM 1368 N N . SER A 1 169 ? 0.062 53.648 -18.380 1.00 31.06 169 SER A N 1
ATOM 1369 C CA . SER A 1 169 ? 0.451 54.617 -19.439 1.00 31.06 169 SER A CA 1
ATOM 1370 C C . SER A 1 169 ? 1.847 55.278 -19.498 1.00 31.06 169 SER A C 1
ATOM 1372 O O . SER A 1 169 ? 2.277 55.922 -18.545 1.00 31.06 169 SER A O 1
ATOM 1374 N N . ASP A 1 170 ? 2.366 55.279 -20.738 1.00 31.36 170 ASP A N 1
ATOM 1375 C CA . ASP A 1 170 ? 3.290 56.214 -21.416 1.00 31.36 170 ASP A CA 1
ATOM 1376 C C . ASP A 1 170 ? 4.786 56.227 -21.046 1.00 31.36 170 ASP A C 1
ATOM 1378 O O . ASP A 1 170 ? 5.195 56.831 -20.061 1.00 31.36 170 ASP A O 1
ATOM 1382 N N . SER A 1 171 ? 5.643 55.671 -21.922 1.00 34.97 171 SER A N 1
ATOM 1383 C CA . SER A 1 171 ? 6.435 56.469 -22.886 1.00 34.97 171 SER A CA 1
ATOM 1384 C C . SER A 1 171 ? 7.329 55.594 -23.790 1.00 34.97 171 SER A C 1
ATOM 1386 O O . SER A 1 171 ? 7.734 54.494 -23.422 1.00 34.97 171 SER A O 1
ATOM 1388 N N . MET A 1 172 ? 7.595 56.104 -24.993 1.00 32.44 172 MET A N 1
ATOM 1389 C CA . MET A 1 172 ? 8.249 55.475 -26.151 1.00 32.44 172 MET A CA 1
ATOM 1390 C C . MET A 1 172 ? 9.797 55.549 -26.106 1.00 32.44 172 MET A C 1
ATOM 1392 O O . MET A 1 172 ? 10.365 56.357 -25.377 1.00 32.44 172 MET A O 1
ATOM 1396 N N . ASP A 1 173 ? 10.430 54.774 -26.998 1.00 31.11 173 ASP A N 1
ATOM 1397 C CA . ASP A 1 173 ? 11.803 54.881 -27.533 1.00 31.11 173 ASP A CA 1
ATOM 1398 C C . ASP A 1 173 ? 13.014 54.426 -26.688 1.00 31.11 173 ASP A C 1
ATOM 1400 O O . ASP A 1 173 ? 13.492 55.125 -25.799 1.00 31.11 173 ASP A O 1
ATOM 1404 N N . ARG A 1 174 ? 13.676 53.339 -27.130 1.00 34.41 174 ARG A N 1
ATOM 1405 C CA . ARG A 1 174 ? 14.905 53.429 -27.958 1.00 34.41 174 ARG A CA 1
ATOM 1406 C C . ARG A 1 174 ? 15.439 52.062 -28.420 1.00 34.41 174 ARG A C 1
ATOM 1408 O O . ARG A 1 174 ? 15.322 51.042 -27.755 1.00 34.41 174 ARG A O 1
ATOM 1415 N N . LEU A 1 175 ? 16.015 52.108 -29.617 1.00 36.38 175 LEU A N 1
ATOM 1416 C CA . LEU A 1 175 ? 16.409 51.036 -30.529 1.00 36.38 175 LEU A CA 1
ATOM 1417 C C . LEU A 1 175 ? 17.764 50.359 -30.213 1.00 36.38 175 LEU A C 1
ATOM 1419 O O . LEU A 1 175 ? 18.735 51.038 -29.904 1.00 36.38 175 LEU A O 1
ATOM 1423 N N . ASN A 1 176 ? 17.800 49.044 -30.480 1.00 31.30 176 ASN A N 1
ATOM 1424 C CA . ASN A 1 176 ? 18.769 48.301 -31.311 1.00 31.30 176 ASN A CA 1
ATOM 1425 C C . ASN A 1 176 ? 20.256 48.178 -30.886 1.00 31.30 176 ASN A C 1
ATOM 1427 O O . ASN A 1 176 ? 21.016 49.136 -30.978 1.00 31.30 176 ASN A O 1
ATOM 1431 N N . ILE A 1 177 ? 20.716 46.937 -30.651 1.00 34.38 177 ILE A N 1
ATOM 1432 C CA . ILE A 1 177 ? 21.916 46.414 -31.328 1.00 34.38 177 ILE A CA 1
ATOM 1433 C C . ILE A 1 177 ? 21.858 44.884 -31.444 1.00 34.38 177 ILE A C 1
ATOM 1435 O O . ILE A 1 177 ? 21.470 44.170 -30.522 1.00 34.38 177 ILE A O 1
ATOM 1439 N N . SER A 1 178 ? 22.221 44.400 -32.623 1.00 31.61 178 SER A N 1
ATOM 1440 C CA . SER A 1 178 ? 22.135 43.020 -33.080 1.00 31.61 178 SER A CA 1
ATOM 1441 C C . SER A 1 178 ? 23.494 42.307 -33.088 1.00 31.61 178 SER A C 1
ATOM 1443 O O . SER A 1 178 ? 24.493 42.900 -33.481 1.00 31.61 178 SER A O 1
ATOM 1445 N N . SER A 1 179 ? 23.430 40.988 -32.868 1.00 31.77 179 SER A N 1
ATOM 1446 C CA . SER A 1 179 ? 24.199 39.923 -33.542 1.00 31.77 179 SER A CA 1
ATOM 1447 C C . SER A 1 179 ? 25.467 39.318 -32.897 1.00 31.77 179 SER A C 1
ATOM 1449 O O . SER A 1 179 ? 26.510 39.951 -32.801 1.00 31.77 179 SER A O 1
ATOM 1451 N N . MET A 1 180 ? 25.353 37.991 -32.700 1.00 30.44 180 MET A N 1
ATOM 1452 C CA . MET A 1 180 ? 26.288 36.917 -33.098 1.00 30.44 180 MET A CA 1
ATOM 1453 C C . MET A 1 180 ? 27.329 36.391 -32.089 1.00 30.44 180 MET A C 1
ATOM 1455 O O . MET A 1 180 ? 28.201 37.120 -31.638 1.00 30.44 180 MET A O 1
ATOM 1459 N N . GLY A 1 181 ? 27.302 35.064 -31.865 1.00 30.98 181 GLY A N 1
ATOM 1460 C CA . GLY A 1 181 ? 28.479 34.280 -31.455 1.00 30.98 181 GLY A CA 1
ATOM 1461 C C . GLY A 1 181 ? 28.288 33.314 -30.280 1.00 30.98 181 GLY A C 1
ATOM 1462 O O . GLY A 1 181 ? 28.490 33.680 -29.134 1.00 30.98 181 GLY A O 1
ATOM 1463 N N . THR A 1 182 ? 27.937 32.070 -30.605 1.00 26.61 182 THR A N 1
ATOM 1464 C CA . THR A 1 182 ? 28.226 30.799 -29.902 1.00 26.61 182 THR A CA 1
ATOM 1465 C C . THR A 1 182 ? 29.205 30.826 -28.709 1.00 26.61 182 THR A C 1
ATOM 1467 O O . THR A 1 182 ? 30.366 31.173 -28.901 1.00 26.61 182 THR A O 1
ATOM 1470 N N . SER A 1 183 ? 28.804 30.289 -27.547 1.00 31.45 183 SER A N 1
ATOM 1471 C CA . SER A 1 183 ? 29.645 29.375 -26.742 1.00 31.45 183 SER A CA 1
ATOM 1472 C C . SER A 1 183 ? 28.840 28.729 -25.611 1.00 31.45 183 SER A C 1
ATOM 1474 O O . SER A 1 183 ? 28.202 29.414 -24.815 1.00 31.45 183 SER A O 1
ATOM 1476 N N . GLU A 1 184 ? 28.914 27.402 -25.529 1.00 28.02 184 GLU A N 1
ATOM 1477 C CA . GLU A 1 184 ? 28.614 26.606 -24.339 1.00 28.02 184 GLU A CA 1
ATOM 1478 C C . GLU A 1 184 ? 29.446 27.098 -23.144 1.00 28.02 184 GLU A C 1
ATOM 1480 O O . GLU A 1 184 ? 30.648 27.310 -23.296 1.00 28.02 184 GLU A O 1
ATOM 1485 N N . TYR A 1 185 ? 28.829 27.244 -21.968 1.00 34.03 185 TYR A N 1
ATOM 1486 C CA . TYR A 1 185 ? 29.373 26.738 -20.703 1.00 34.03 185 TYR A CA 1
ATOM 1487 C C . TYR A 1 185 ? 28.307 26.814 -19.604 1.00 34.03 185 TYR A C 1
ATOM 1489 O O . TYR A 1 185 ? 27.798 27.877 -19.250 1.00 34.03 185 TYR A O 1
ATOM 1497 N N . ILE A 1 186 ? 27.966 25.641 -19.082 1.00 32.22 186 ILE A N 1
ATOM 1498 C CA . ILE A 1 186 ? 27.180 25.443 -17.871 1.00 32.22 186 ILE A CA 1
ATOM 1499 C C . ILE A 1 186 ? 28.065 25.871 -16.697 1.00 32.22 186 ILE A C 1
ATOM 1501 O O . ILE A 1 186 ? 29.062 25.213 -16.412 1.00 32.22 186 ILE A O 1
ATOM 1505 N N . THR A 1 187 ? 27.692 26.951 -16.013 1.00 33.19 187 THR A N 1
ATOM 1506 C CA . THR A 1 187 ? 28.331 27.377 -14.761 1.00 33.19 187 THR A CA 1
ATOM 1507 C C . THR A 1 187 ? 27.266 27.447 -13.674 1.00 33.19 187 THR A C 1
ATOM 1509 O O . THR A 1 187 ? 26.539 28.427 -13.545 1.00 33.19 187 THR A O 1
ATOM 1512 N N . SER A 1 188 ? 27.163 26.328 -12.952 1.00 28.61 188 SER A N 1
ATOM 1513 C CA . SER A 1 188 ? 26.956 26.229 -11.501 1.00 28.61 188 SER A CA 1
ATOM 1514 C C . SER A 1 188 ? 26.210 27.382 -10.823 1.00 28.61 188 SER A C 1
ATOM 1516 O O . SER A 1 188 ? 26.810 28.381 -10.421 1.00 28.61 188 SER A O 1
ATOM 1518 N N . PHE A 1 189 ? 24.917 27.159 -10.585 1.00 36.47 189 PHE A N 1
ATOM 1519 C CA . PHE A 1 189 ? 24.212 27.802 -9.485 1.00 36.47 189 PHE A CA 1
ATOM 1520 C C . PHE A 1 189 ? 24.825 27.333 -8.164 1.00 36.47 189 PHE A C 1
ATOM 1522 O O . PHE A 1 189 ? 24.895 26.143 -7.871 1.00 36.47 189 PHE A O 1
ATOM 1529 N N . SER A 1 190 ? 25.293 28.312 -7.407 1.00 34.38 190 SER A N 1
ATOM 1530 C CA . SER A 1 190 ? 25.778 28.228 -6.040 1.00 34.38 190 SER A CA 1
ATOM 1531 C C . SER A 1 190 ? 24.754 27.565 -5.111 1.00 34.38 190 SER A C 1
ATOM 1533 O O . SER A 1 190 ? 23.758 28.183 -4.733 1.00 34.38 190 SER A O 1
ATOM 1535 N N . GLU A 1 191 ? 25.031 26.326 -4.711 1.00 32.09 191 GLU A N 1
ATOM 1536 C CA . GLU A 1 191 ? 24.469 25.702 -3.514 1.00 32.09 191 GLU A CA 1
ATOM 1537 C C . GLU A 1 191 ? 25.235 26.223 -2.295 1.00 32.09 191 GLU A C 1
ATOM 1539 O O . GLU A 1 191 ? 26.291 25.712 -1.932 1.00 32.09 191 GLU A O 1
ATOM 1544 N N . GLN A 1 192 ? 24.717 27.282 -1.677 1.00 33.31 192 GLN A N 1
ATOM 1545 C CA . GLN A 1 192 ? 25.287 27.842 -0.455 1.00 33.31 192 GLN A CA 1
ATOM 1546 C C . GLN A 1 192 ? 24.179 28.305 0.496 1.00 33.31 192 GLN A C 1
ATOM 1548 O O . GLN A 1 192 ? 24.220 29.444 0.936 1.00 33.31 192 GLN A O 1
ATOM 1553 N N . ASP A 1 193 ? 23.176 27.463 0.780 1.00 37.25 193 ASP A N 1
ATOM 1554 C CA . ASP A 1 193 ? 22.279 27.713 1.924 1.00 37.25 193 ASP A CA 1
ATOM 1555 C C . ASP A 1 193 ? 21.418 26.507 2.352 1.00 37.25 193 ASP A C 1
ATOM 1557 O O . ASP A 1 193 ? 20.228 26.667 2.540 1.00 37.25 193 ASP A O 1
ATOM 1561 N N . TYR A 1 194 ? 21.960 25.285 2.470 1.00 40.81 194 TYR A N 1
ATOM 1562 C CA . TYR A 1 194 ? 21.287 24.181 3.195 1.00 40.81 194 TYR A CA 1
ATOM 1563 C C . TYR A 1 194 ? 22.315 23.136 3.669 1.00 40.81 194 TYR A C 1
ATOM 1565 O O . TYR A 1 194 ? 22.372 22.022 3.152 1.00 40.81 194 TYR A O 1
ATOM 1573 N N . ARG A 1 195 ? 23.156 23.487 4.651 1.00 42.66 195 ARG A N 1
ATOM 1574 C CA . ARG A 1 195 ? 23.933 22.501 5.421 1.00 42.66 195 ARG A CA 1
ATOM 1575 C C . ARG A 1 195 ? 23.417 22.455 6.852 1.00 42.66 195 ARG A C 1
ATOM 1577 O O . ARG A 1 195 ? 23.877 23.204 7.700 1.00 42.66 195 ARG A O 1
ATOM 1584 N N . ASP A 1 196 ? 22.476 21.547 7.069 1.00 41.53 196 ASP A N 1
ATOM 1585 C CA . ASP A 1 196 ? 22.027 21.085 8.387 1.00 41.53 196 ASP A CA 1
ATOM 1586 C C . ASP A 1 196 ? 22.266 19.561 8.477 1.00 41.53 196 ASP A C 1
ATOM 1588 O O . ASP A 1 196 ? 21.404 18.779 8.871 1.00 41.53 196 ASP A O 1
ATOM 1592 N N . TYR A 1 197 ? 23.440 19.125 8.001 1.00 45.66 197 TYR A N 1
ATOM 1593 C CA . TYR A 1 197 ? 23.926 17.752 8.127 1.00 45.66 197 TYR A CA 1
ATOM 1594 C C . TYR A 1 197 ? 25.229 17.761 8.923 1.00 45.66 197 TYR A C 1
ATOM 1596 O O . TYR A 1 197 ? 26.228 18.340 8.499 1.00 45.66 197 TYR A O 1
ATOM 1604 N N . ASP A 1 198 ? 25.156 17.131 10.089 1.00 49.22 198 ASP A N 1
ATOM 1605 C CA . ASP A 1 198 ? 26.225 16.894 11.049 1.00 49.22 198 ASP A CA 1
ATOM 1606 C C . ASP A 1 198 ? 27.294 15.962 10.440 1.00 49.22 198 ASP A C 1
ATOM 1608 O O . ASP A 1 198 ? 27.064 14.769 10.229 1.00 49.22 198 ASP A O 1
ATOM 1612 N N . GLU A 1 199 ? 28.456 16.517 10.085 1.00 49.53 199 GLU A N 1
ATOM 1613 C CA . GLU A 1 199 ? 29.619 15.788 9.558 1.00 49.53 199 GLU A CA 1
ATOM 1614 C C . GLU A 1 199 ? 30.395 15.091 10.696 1.00 49.53 199 GLU A C 1
ATOM 1616 O O . GLU A 1 199 ? 31.547 15.413 10.977 1.00 49.53 199 GLU A O 1
ATOM 1621 N N . VAL A 1 200 ? 29.791 14.099 11.353 1.00 50.56 200 VAL A N 1
ATOM 1622 C CA . VAL A 1 200 ? 30.463 13.288 12.398 1.00 50.56 200 VAL A CA 1
ATOM 1623 C C . VAL A 1 200 ? 31.170 12.029 11.869 1.00 50.56 200 VAL A C 1
ATOM 1625 O O . VAL A 1 200 ? 31.631 11.196 12.646 1.00 50.56 200 VAL A O 1
ATOM 1628 N N . ALA A 1 201 ? 31.340 11.889 10.551 1.00 49.97 201 ALA A N 1
ATOM 1629 C CA . ALA A 1 201 ? 31.917 10.685 9.937 1.00 49.97 201 ALA A CA 1
ATOM 1630 C C . ALA A 1 201 ? 33.378 10.804 9.451 1.00 49.97 201 ALA A C 1
ATOM 1632 O O . ALA A 1 201 ? 33.853 9.876 8.801 1.00 49.97 201 ALA A O 1
ATOM 1633 N N . ASP A 1 202 ? 34.117 11.874 9.779 1.00 42.94 202 ASP A N 1
ATOM 1634 C CA . ASP A 1 202 ? 35.519 12.044 9.338 1.00 42.94 202 ASP A CA 1
ATOM 1635 C C . ASP A 1 202 ? 36.542 12.015 10.491 1.00 42.94 202 ASP A C 1
ATOM 1637 O O . ASP A 1 202 ? 37.459 12.828 10.603 1.00 42.94 202 ASP A O 1
ATOM 1641 N N . SER A 1 203 ? 36.396 11.021 11.373 1.00 39.75 203 SER A N 1
ATOM 1642 C CA . SER A 1 203 ? 37.406 10.643 12.374 1.00 39.75 203 SER A CA 1
ATOM 1643 C C . SER A 1 203 ? 38.008 9.262 12.093 1.00 39.75 203 SER A C 1
ATOM 1645 O O . SER A 1 203 ? 38.217 8.453 12.990 1.00 39.75 203 SER A O 1
ATOM 1647 N N . LEU A 1 204 ? 38.349 8.977 10.832 1.00 41.75 204 LEU A N 1
ATOM 1648 C CA . LEU A 1 204 ? 39.257 7.870 10.511 1.00 41.75 204 LEU A CA 1
ATOM 1649 C C . LEU A 1 204 ? 40.199 8.199 9.345 1.00 41.75 204 LEU A C 1
ATOM 1651 O O . LEU A 1 204 ? 40.463 7.365 8.485 1.00 41.75 204 LEU A O 1
ATOM 1655 N N . GLN A 1 205 ? 40.767 9.406 9.332 1.00 38.06 205 GLN A N 1
ATOM 1656 C CA . GLN A 1 205 ? 41.874 9.745 8.438 1.00 38.06 205 GLN A CA 1
ATOM 1657 C C . GLN A 1 205 ? 43.148 10.054 9.231 1.00 38.06 205 GLN A C 1
ATOM 1659 O O . GLN A 1 205 ? 43.613 11.182 9.314 1.00 38.06 205 GLN A O 1
ATOM 1664 N N . ASN A 1 206 ? 43.728 9.008 9.830 1.00 32.81 206 ASN A N 1
ATOM 1665 C CA . ASN A 1 206 ? 45.154 8.963 10.166 1.00 32.81 206 ASN A CA 1
ATOM 1666 C C . ASN A 1 206 ? 45.621 7.501 10.294 1.00 32.81 206 ASN A C 1
ATOM 1668 O O . ASN A 1 206 ? 45.815 6.960 11.376 1.00 32.81 206 ASN A O 1
ATOM 1672 N N . GLY A 1 207 ? 45.774 6.838 9.145 1.00 35.94 207 GLY A N 1
ATOM 1673 C CA . GLY A 1 207 ? 46.139 5.422 9.045 1.00 35.94 207 GLY A CA 1
ATOM 1674 C C . GLY A 1 207 ? 46.980 5.131 7.806 1.00 35.94 207 GLY A C 1
ATOM 1675 O O . GLY A 1 207 ? 46.584 4.388 6.921 1.00 35.94 207 GLY A O 1
ATOM 1676 N N . LYS A 1 208 ? 48.138 5.783 7.741 1.00 33.25 208 LYS A N 1
ATOM 1677 C CA . LYS A 1 208 ? 49.260 5.585 6.815 1.00 33.25 208 LYS A CA 1
ATOM 1678 C C . LYS A 1 208 ? 49.484 4.115 6.417 1.00 33.25 208 LYS A C 1
ATOM 1680 O O . LYS A 1 208 ? 50.186 3.418 7.137 1.00 33.25 208 LYS A O 1
ATOM 1685 N N . TRP A 1 209 ? 49.049 3.691 5.227 1.00 34.22 209 TRP A N 1
ATOM 1686 C CA . TRP A 1 209 ? 49.651 2.539 4.542 1.0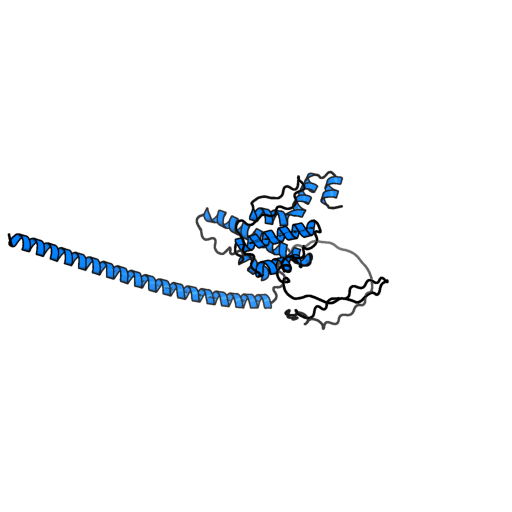0 34.22 209 TRP A CA 1
ATOM 1687 C C . TRP A 1 209 ? 49.857 2.803 3.055 1.00 34.22 209 TRP A C 1
ATOM 1689 O O . TRP A 1 209 ? 48.997 3.277 2.323 1.00 34.22 209 TRP A O 1
ATOM 1699 N N . ARG A 1 210 ? 51.104 2.560 2.670 1.00 33.81 210 ARG A N 1
ATOM 1700 C CA . ARG A 1 210 ? 51.739 2.911 1.413 1.00 33.81 210 ARG A CA 1
ATOM 1701 C C . ARG A 1 210 ? 51.356 1.918 0.324 1.00 33.81 210 ARG A C 1
ATOM 1703 O O . ARG A 1 210 ? 51.433 0.712 0.527 1.00 33.81 210 ARG A O 1
ATOM 1710 N N . THR A 1 211 ? 51.076 2.437 -0.861 1.00 29.00 211 THR A N 1
ATOM 1711 C CA . THR A 1 211 ? 51.079 1.683 -2.113 1.00 29.00 211 THR A CA 1
ATOM 1712 C C . THR A 1 211 ? 52.517 1.377 -2.531 1.00 29.00 211 THR A C 1
ATOM 1714 O O . THR A 1 211 ? 53.328 2.296 -2.652 1.00 29.00 211 THR A O 1
ATOM 1717 N N . SER A 1 212 ? 52.838 0.114 -2.802 1.00 36.78 212 SER A N 1
ATOM 1718 C CA . SER A 1 212 ? 53.884 -0.303 -3.749 1.00 36.78 212 SER A CA 1
ATOM 1719 C C . SER A 1 212 ? 53.672 -1.777 -4.083 1.00 36.78 212 SER A C 1
ATOM 1721 O O . SER A 1 212 ? 53.670 -2.623 -3.193 1.00 36.78 212 SER A O 1
ATOM 1723 N N . GLY A 1 213 ? 53.430 -2.068 -5.361 1.00 29.78 213 GLY A N 1
ATOM 1724 C CA . GLY A 1 213 ? 53.248 -3.425 -5.867 1.00 29.78 213 GLY A CA 1
ATOM 1725 C C . GLY A 1 213 ? 54.561 -4.176 -6.078 1.00 29.78 213 GLY A C 1
ATOM 1726 O O . GLY A 1 213 ? 55.623 -3.568 -6.092 1.00 29.78 213 GLY A O 1
ATOM 1727 N N . SER A 1 214 ? 54.463 -5.494 -6.276 1.00 35.47 214 SER A N 1
ATOM 1728 C CA . SER A 1 214 ? 55.214 -6.267 -7.281 1.00 35.47 214 SER A CA 1
ATOM 1729 C C . SER A 1 214 ? 54.913 -7.772 -7.144 1.00 35.47 214 SER A C 1
ATOM 1731 O O . SER A 1 214 ? 55.281 -8.414 -6.171 1.00 35.47 214 SER A O 1
ATOM 1733 N N . THR A 1 215 ? 54.201 -8.300 -8.141 1.00 31.16 215 THR A N 1
ATOM 1734 C CA . THR A 1 215 ? 54.288 -9.627 -8.789 1.00 31.16 215 THR A CA 1
ATOM 1735 C C . THR A 1 215 ? 54.861 -10.870 -8.054 1.00 31.16 215 THR A C 1
ATOM 1737 O O . THR A 1 215 ? 56.044 -10.898 -7.729 1.00 31.16 215 THR A O 1
ATOM 1740 N N . ARG A 1 216 ? 54.092 -11.984 -8.047 1.00 36.88 216 ARG A N 1
ATOM 1741 C CA . ARG A 1 216 ? 54.322 -13.286 -8.761 1.00 36.88 216 ARG A CA 1
ATOM 1742 C C . ARG A 1 216 ? 53.880 -14.545 -7.969 1.00 36.88 216 ARG A C 1
ATOM 1744 O O . ARG A 1 216 ? 54.406 -14.769 -6.893 1.00 36.88 216 ARG A O 1
ATOM 1751 N N . LYS A 1 217 ? 53.094 -15.406 -8.663 1.00 39.19 217 LYS A N 1
ATOM 1752 C CA . LYS A 1 217 ? 53.006 -16.904 -8.640 1.00 39.19 217 LYS A CA 1
ATOM 1753 C C . LYS A 1 217 ? 52.672 -17.612 -7.303 1.00 39.19 217 LYS A C 1
ATOM 1755 O O . LYS A 1 217 ? 53.190 -17.231 -6.276 1.00 39.19 217 LYS A O 1
ATOM 1760 N N . SER A 1 218 ? 51.944 -18.731 -7.204 1.00 35.91 218 SER A N 1
ATOM 1761 C CA . SER A 1 218 ? 51.139 -19.603 -8.084 1.00 35.91 218 SER A CA 1
ATOM 1762 C C . SER A 1 218 ? 50.612 -20.783 -7.229 1.00 35.91 218 SER A C 1
ATOM 1764 O O . SER A 1 218 ? 51.379 -21.293 -6.421 1.00 35.91 218 SER A O 1
ATOM 1766 N N . SER A 1 219 ? 49.395 -21.256 -7.524 1.00 37.34 219 SER A N 1
ATOM 1767 C CA . SER A 1 219 ? 48.881 -22.647 -7.438 1.00 37.34 219 SER A CA 1
ATOM 1768 C C . SER A 1 219 ? 48.634 -23.411 -6.110 1.00 37.34 219 SER A C 1
ATOM 1770 O O . SER A 1 219 ? 49.552 -23.786 -5.394 1.00 37.34 219 SER A O 1
ATOM 1772 N N . GLU A 1 220 ? 47.351 -23.808 -5.985 1.00 35.03 220 GLU A N 1
ATOM 1773 C CA . GLU A 1 220 ? 46.783 -25.150 -5.679 1.00 35.03 220 GLU A CA 1
ATOM 1774 C C . GLU A 1 220 ? 46.773 -25.746 -4.254 1.00 35.03 220 GLU A C 1
ATOM 1776 O O . GLU A 1 220 ? 47.788 -26.236 -3.765 1.00 35.03 220 GLU A O 1
ATOM 1781 N N . ARG A 1 221 ? 45.549 -25.897 -3.696 1.00 38.53 221 ARG A N 1
ATOM 1782 C CA . ARG A 1 221 ? 44.816 -27.155 -3.325 1.00 38.53 221 ARG A CA 1
ATOM 1783 C C . ARG A 1 221 ? 43.544 -26.784 -2.509 1.00 38.53 221 ARG A C 1
ATOM 1785 O O . ARG A 1 221 ? 43.645 -25.951 -1.622 1.00 38.53 221 ARG A O 1
ATOM 1792 N N . LYS A 1 222 ? 42.313 -27.129 -2.952 1.00 38.88 222 LYS A N 1
ATOM 1793 C CA . LYS A 1 222 ? 41.410 -28.216 -2.444 1.00 38.88 222 LYS A CA 1
ATOM 1794 C C . LYS A 1 222 ? 41.419 -28.351 -0.903 1.00 38.88 222 LYS A C 1
ATOM 1796 O O . LYS A 1 222 ? 42.508 -28.489 -0.369 1.00 38.88 222 LYS A O 1
ATOM 1801 N N . SER A 1 223 ? 40.327 -28.403 -0.131 1.00 36.31 223 SER A N 1
ATOM 1802 C CA . SER A 1 223 ? 38.889 -28.701 -0.331 1.00 36.31 223 SER A CA 1
ATOM 1803 C C . SER A 1 223 ? 38.150 -28.524 1.021 1.00 36.31 223 SER A C 1
ATOM 1805 O O . SER A 1 223 ? 38.817 -28.621 2.045 1.00 36.31 223 SER A O 1
ATOM 1807 N N . ASP A 1 224 ? 36.821 -28.338 0.980 1.00 36.81 224 ASP A N 1
ATOM 1808 C CA . ASP A 1 224 ? 35.778 -28.598 2.005 1.00 36.81 224 ASP A CA 1
ATOM 1809 C C . ASP A 1 224 ? 36.003 -28.195 3.477 1.00 36.81 224 ASP A C 1
ATOM 1811 O O . ASP A 1 224 ? 36.770 -28.851 4.169 1.00 36.81 224 ASP A O 1
ATOM 1815 N N . ASP A 1 225 ? 35.212 -27.232 3.984 1.00 37.19 225 ASP A N 1
ATOM 1816 C CA . ASP A 1 225 ? 34.418 -27.407 5.219 1.00 37.19 225 ASP A CA 1
ATOM 1817 C C . ASP A 1 225 ? 33.402 -26.253 5.419 1.00 37.19 225 ASP A C 1
ATOM 1819 O O . ASP A 1 225 ? 33.743 -25.075 5.391 1.00 37.19 225 ASP A O 1
ATOM 1823 N N . SER A 1 226 ? 32.137 -26.643 5.551 1.00 34.69 226 SER A N 1
ATOM 1824 C CA . SER A 1 226 ? 31.023 -26.080 6.329 1.00 34.69 226 SER A CA 1
ATOM 1825 C C . SER A 1 226 ? 31.014 -24.607 6.795 1.00 34.69 226 SER A C 1
ATOM 1827 O O . SER A 1 226 ? 31.762 -24.206 7.678 1.00 34.69 226 SER A O 1
ATOM 1829 N N . GLY A 1 227 ? 29.957 -23.897 6.372 1.00 31.95 227 GLY A N 1
ATOM 1830 C CA . GLY A 1 227 ? 29.187 -22.982 7.226 1.00 31.95 227 GLY A CA 1
ATOM 1831 C C . GLY A 1 227 ? 29.569 -21.502 7.198 1.00 31.95 227 GLY A C 1
ATOM 1832 O O . GLY A 1 227 ? 30.528 -21.113 7.842 1.00 31.95 227 GLY A O 1
ATOM 1833 N N . ASP A 1 228 ? 28.730 -20.668 6.571 1.00 40.22 228 ASP A N 1
ATOM 1834 C CA . ASP A 1 228 ? 28.218 -19.468 7.248 1.00 40.22 228 ASP A CA 1
ATOM 1835 C C . ASP A 1 228 ? 26.965 -18.926 6.535 1.00 40.22 228 ASP A C 1
ATOM 1837 O O . ASP A 1 228 ? 27.020 -18.441 5.405 1.00 40.22 228 ASP A O 1
ATOM 1841 N N . LEU A 1 229 ? 25.815 -19.060 7.197 1.00 40.91 229 LEU A N 1
ATOM 1842 C CA . LEU A 1 229 ? 24.514 -18.504 6.807 1.00 40.91 229 LEU A CA 1
ATOM 1843 C C . LEU A 1 229 ? 24.168 -17.276 7.672 1.00 40.91 229 LEU A C 1
ATOM 1845 O O . LEU A 1 229 ? 22.996 -16.986 7.887 1.00 40.91 229 LEU A O 1
ATOM 1849 N N . LEU A 1 230 ? 25.166 -16.553 8.192 1.00 42.00 230 LEU A N 1
ATOM 1850 C CA . LEU A 1 230 ? 24.961 -15.392 9.065 1.00 42.00 230 LEU A CA 1
ATOM 1851 C C . LEU A 1 230 ? 25.742 -14.164 8.595 1.00 42.00 230 LEU A C 1
ATOM 1853 O O . LEU A 1 230 ? 26.531 -13.576 9.330 1.00 42.00 230 LEU A O 1
ATOM 1857 N N . GLN A 1 231 ? 25.453 -13.707 7.378 1.00 40.12 231 GLN A N 1
ATOM 1858 C CA . GLN A 1 231 ? 25.838 -12.363 6.946 1.00 40.12 231 GLN A CA 1
ATOM 1859 C C . GLN A 1 231 ? 24.597 -11.487 6.749 1.00 40.12 231 GLN A C 1
ATOM 1861 O O . GLN A 1 231 ? 24.383 -10.894 5.699 1.00 40.12 231 GLN A O 1
ATOM 1866 N N . GLU A 1 232 ? 23.762 -11.433 7.790 1.00 37.22 232 GLU A N 1
ATOM 1867 C CA . GLU A 1 232 ? 22.556 -10.602 7.847 1.00 37.22 232 GLU A CA 1
ATOM 1868 C C . GLU A 1 232 ? 22.399 -9.940 9.225 1.00 37.22 232 GLU A C 1
ATOM 1870 O O . GLU A 1 232 ? 21.380 -10.069 9.876 1.00 37.22 232 GLU A O 1
ATOM 1875 N N . THR A 1 233 ? 23.426 -9.227 9.686 1.00 41.06 233 THR A N 1
ATOM 1876 C CA . THR A 1 233 ? 23.285 -8.066 10.585 1.00 41.06 233 THR A CA 1
ATOM 1877 C C . THR A 1 233 ? 24.588 -7.280 10.502 1.00 41.06 233 THR A C 1
ATOM 1879 O O . THR A 1 233 ? 25.612 -7.719 11.028 1.00 41.06 233 THR A O 1
ATOM 1882 N N . GLY A 1 234 ? 24.586 -6.133 9.817 1.00 54.41 234 GLY A N 1
ATOM 1883 C CA . GLY A 1 234 ? 25.689 -5.178 9.950 1.00 54.41 234 GLY A CA 1
ATOM 1884 C C . GLY A 1 234 ? 25.857 -4.782 11.425 1.00 54.41 234 GLY A C 1
ATOM 1885 O O . GLY A 1 234 ? 24.872 -4.830 12.168 1.00 54.41 234 GLY A O 1
ATOM 1886 N N . PRO A 1 235 ? 27.071 -4.430 11.881 1.00 60.19 235 PRO A N 1
ATOM 1887 C CA . PRO A 1 235 ? 27.275 -3.991 13.254 1.00 60.19 235 PRO A CA 1
ATOM 1888 C C . PRO A 1 235 ? 26.388 -2.770 13.502 1.00 60.19 235 PRO A C 1
ATOM 1890 O O . PRO A 1 235 ? 26.580 -1.725 12.885 1.00 60.19 235 PRO A O 1
ATOM 1893 N N . VAL A 1 236 ? 25.376 -2.939 14.356 1.00 61.97 236 VAL A N 1
ATOM 1894 C CA . VAL A 1 236 ? 24.500 -1.855 14.807 1.00 61.97 236 VAL A CA 1
ATOM 1895 C C . VAL A 1 236 ? 25.401 -0.760 15.363 1.00 61.97 236 VAL A C 1
ATOM 1897 O O . VAL A 1 236 ? 26.210 -1.022 16.258 1.00 61.97 236 VAL A O 1
ATOM 1900 N N . MET A 1 237 ? 25.306 0.443 14.797 1.00 75.50 237 MET A N 1
ATOM 1901 C CA . MET A 1 237 ? 26.104 1.575 15.251 1.00 75.50 237 MET A CA 1
ATOM 1902 C C . MET A 1 237 ? 25.718 1.850 16.708 1.00 75.50 237 MET A C 1
ATOM 1904 O O . MET A 1 237 ? 24.538 1.862 17.052 1.00 75.50 237 MET A O 1
ATOM 1908 N N . ILE A 1 238 ? 26.704 2.014 17.593 1.00 81.94 238 ILE A N 1
ATOM 1909 C CA . ILE A 1 238 ? 26.466 2.202 19.037 1.00 81.94 238 ILE A CA 1
ATOM 1910 C C . ILE A 1 238 ? 25.502 3.366 19.321 1.00 81.94 238 ILE A C 1
ATOM 1912 O O . ILE A 1 238 ? 24.718 3.298 20.268 1.00 81.94 238 ILE A O 1
ATOM 1916 N N . ASP A 1 239 ? 25.512 4.381 18.458 1.00 83.75 239 ASP A N 1
ATOM 1917 C CA . ASP A 1 239 ? 24.617 5.534 18.524 1.00 83.75 239 ASP A CA 1
ATOM 1918 C C . ASP A 1 239 ? 23.152 5.143 18.279 1.00 83.75 239 ASP A C 1
ATOM 1920 O O . ASP A 1 239 ? 22.283 5.564 19.042 1.00 83.75 239 ASP A O 1
ATOM 1924 N N . ASP A 1 240 ? 22.874 4.243 17.325 1.00 84.81 240 ASP A N 1
ATOM 1925 C CA . ASP A 1 240 ? 21.522 3.716 17.085 1.00 84.81 240 ASP A CA 1
ATOM 1926 C C . ASP A 1 240 ? 21.003 2.978 18.325 1.00 84.81 240 ASP A C 1
ATOM 1928 O O . ASP A 1 240 ? 19.841 3.115 18.714 1.00 84.81 240 ASP A O 1
ATOM 1932 N N . PHE A 1 241 ? 21.873 2.200 18.980 1.00 86.38 241 PHE A N 1
ATOM 1933 C CA . PHE A 1 241 ? 21.522 1.476 20.201 1.00 86.38 241 PHE A CA 1
ATOM 1934 C C . PHE A 1 241 ? 21.217 2.430 21.366 1.00 86.38 241 PHE A C 1
ATOM 1936 O O . PHE A 1 241 ? 20.268 2.198 22.121 1.00 86.38 241 PHE A O 1
ATOM 1943 N N . LEU A 1 242 ? 21.991 3.508 21.515 1.00 90.06 242 LEU A N 1
ATOM 1944 C CA . LEU A 1 242 ? 21.754 4.522 22.543 1.00 90.06 242 LEU A CA 1
ATOM 1945 C C . LEU A 1 242 ? 20.461 5.307 22.281 1.00 90.06 242 LEU A C 1
ATOM 1947 O O . LEU A 1 242 ? 19.677 5.483 23.215 1.00 90.06 242 LEU A O 1
ATOM 1951 N N . GLU A 1 243 ? 20.185 5.694 21.033 1.00 92.25 243 GLU A N 1
ATOM 1952 C CA . GLU A 1 243 ? 18.933 6.363 20.658 1.00 92.25 243 GLU A CA 1
ATOM 1953 C C . GLU A 1 243 ? 17.718 5.450 20.898 1.00 92.25 243 GLU A C 1
ATOM 1955 O O . GLU A 1 243 ? 16.701 5.875 21.454 1.00 92.25 243 GLU A O 1
ATOM 1960 N N . LEU A 1 244 ? 17.820 4.166 20.535 1.00 92.31 244 LEU A N 1
ATOM 1961 C CA . LEU A 1 244 ? 16.789 3.163 20.820 1.00 92.31 244 LEU A CA 1
ATOM 1962 C C . LEU A 1 244 ? 16.543 3.015 22.319 1.00 92.31 244 LEU A C 1
ATOM 1964 O O . LEU A 1 244 ? 15.390 2.941 22.744 1.00 92.31 244 LEU A O 1
ATOM 1968 N N . LYS A 1 245 ? 17.603 3.005 23.129 1.00 91.94 245 LYS A N 1
ATOM 1969 C CA . LYS A 1 245 ? 17.497 2.910 24.585 1.00 91.94 245 LYS A CA 1
ATOM 1970 C C . LYS A 1 245 ? 16.832 4.147 25.192 1.00 91.94 245 LYS A C 1
ATOM 1972 O O . LYS A 1 245 ? 15.995 4.001 26.082 1.00 91.94 245 LYS A O 1
ATOM 1977 N N . GLU A 1 246 ? 17.156 5.345 24.709 1.00 93.06 246 GLU A N 1
ATOM 1978 C CA . GLU A 1 246 ? 16.497 6.583 25.140 1.00 93.06 246 GLU A CA 1
ATOM 1979 C C . GLU A 1 246 ? 15.009 6.576 24.769 1.00 93.06 246 GLU A C 1
ATOM 1981 O O . GLU A 1 246 ? 14.146 6.844 25.608 1.00 93.06 246 GLU A O 1
ATOM 1986 N N . LYS A 1 247 ? 14.683 6.200 23.527 1.00 93.56 247 LYS A N 1
ATOM 1987 C CA . LYS A 1 247 ? 13.290 6.072 23.086 1.00 93.56 247 LYS A CA 1
ATOM 1988 C C . LYS A 1 247 ? 12.535 5.024 23.893 1.00 93.56 247 LYS A C 1
ATOM 1990 O O . LYS A 1 247 ? 11.396 5.288 24.269 1.00 93.56 247 LYS A O 1
ATOM 1995 N N . LEU A 1 248 ? 13.157 3.887 24.204 1.00 93.81 248 LEU A N 1
ATOM 1996 C CA . LEU A 1 248 ? 12.554 2.851 25.037 1.00 93.81 248 LEU A CA 1
ATOM 1997 C C . LEU A 1 248 ? 12.238 3.394 26.436 1.00 93.81 248 LEU A C 1
ATOM 1999 O O . LEU A 1 248 ? 11.088 3.309 26.862 1.00 93.81 248 LEU A O 1
ATOM 2003 N N . ALA A 1 249 ? 13.199 4.053 27.091 1.00 92.44 249 ALA A N 1
ATOM 2004 C CA . ALA A 1 249 ? 12.995 4.671 28.402 1.00 92.44 249 ALA A CA 1
ATOM 2005 C C . ALA A 1 249 ? 11.872 5.726 28.382 1.00 92.44 249 ALA A C 1
ATOM 2007 O O . ALA A 1 249 ? 11.021 5.760 29.274 1.00 92.44 249 ALA A O 1
ATOM 2008 N N . ASN A 1 250 ? 11.806 6.544 27.328 1.00 91.38 250 ASN A N 1
ATOM 2009 C CA . ASN A 1 250 ? 10.721 7.505 27.136 1.00 91.38 250 ASN A CA 1
ATOM 2010 C C . ASN A 1 250 ? 9.367 6.801 26.966 1.00 91.38 250 ASN A C 1
ATOM 2012 O O . ASN A 1 250 ? 8.383 7.199 27.592 1.00 91.38 250 ASN A O 1
ATOM 2016 N N . THR A 1 251 ? 9.299 5.730 26.167 1.00 92.88 251 THR A N 1
ATOM 2017 C CA . THR A 1 251 ? 8.056 4.966 25.987 1.00 92.88 251 THR A CA 1
ATOM 2018 C C . THR A 1 251 ? 7.610 4.270 27.271 1.00 92.88 251 THR A C 1
ATOM 2020 O O . THR A 1 251 ? 6.427 4.337 27.602 1.00 92.88 251 THR A O 1
ATOM 2023 N N . GLU A 1 252 ? 8.529 3.703 28.055 1.00 93.62 252 GLU A N 1
ATOM 2024 C CA . GLU A 1 252 ? 8.240 3.138 29.378 1.00 93.62 252 GLU A CA 1
ATOM 2025 C C . GLU A 1 252 ? 7.704 4.212 30.340 1.00 93.62 252 GLU A C 1
ATOM 2027 O O . GLU A 1 252 ? 6.706 3.996 31.034 1.00 93.62 252 GLU A O 1
ATOM 2032 N N . GLY A 1 253 ? 8.288 5.415 30.320 1.00 93.50 253 GLY A N 1
ATOM 2033 C CA . GLY A 1 253 ? 7.784 6.570 31.066 1.00 93.50 253 GLY A CA 1
ATOM 2034 C C . GLY A 1 253 ? 6.357 6.959 30.663 1.00 93.50 253 GLY A C 1
ATOM 2035 O O . GLY A 1 253 ? 5.489 7.155 31.514 1.00 93.50 253 GLY A O 1
ATOM 2036 N N . THR A 1 254 ? 6.060 7.004 29.363 1.00 94.88 254 THR A N 1
ATOM 2037 C CA . THR A 1 254 ? 4.691 7.293 28.902 1.00 94.88 254 THR A CA 1
ATOM 2038 C C . THR A 1 254 ? 3.701 6.185 29.266 1.00 94.88 254 THR A C 1
ATOM 2040 O O . THR A 1 254 ? 2.575 6.479 29.669 1.00 94.88 254 THR A O 1
ATOM 2043 N N . LEU A 1 255 ? 4.115 4.916 29.190 1.00 95.38 255 LEU A N 1
ATOM 2044 C CA . LEU A 1 255 ? 3.278 3.769 29.534 1.00 95.38 255 LEU A CA 1
ATOM 2045 C C . LEU A 1 255 ? 2.906 3.781 31.020 1.00 95.38 255 LEU A C 1
ATOM 2047 O O . LEU A 1 255 ? 1.736 3.601 31.362 1.00 95.38 255 LEU A O 1
ATOM 2051 N N . THR A 1 256 ? 3.873 4.054 31.896 1.00 95.44 256 THR A N 1
ATOM 2052 C CA . THR A 1 256 ? 3.629 4.157 33.342 1.00 95.44 256 THR A CA 1
ATOM 2053 C C . THR A 1 256 ? 2.695 5.323 33.682 1.00 95.44 256 THR A C 1
ATOM 2055 O O . THR A 1 256 ? 1.779 5.150 34.488 1.00 95.44 256 THR A O 1
ATOM 2058 N N . ALA A 1 257 ? 2.831 6.475 33.016 1.00 94.31 257 ALA A N 1
ATOM 2059 C CA . ALA A 1 257 ? 1.909 7.602 33.177 1.00 94.31 257 ALA A CA 1
ATOM 2060 C C . ALA A 1 257 ? 0.468 7.246 32.752 1.00 94.31 257 ALA A C 1
ATOM 2062 O O . ALA A 1 257 ? -0.489 7.542 33.473 1.00 94.31 257 ALA A O 1
ATOM 2063 N N . VAL A 1 258 ? 0.298 6.550 31.622 1.00 95.12 258 VAL A N 1
ATOM 2064 C CA . VAL A 1 258 ? -1.019 6.079 31.154 1.00 95.12 258 VAL A CA 1
ATOM 2065 C C . VAL A 1 258 ? -1.616 5.048 32.117 1.00 95.12 258 VAL A C 1
ATOM 2067 O O . VAL A 1 258 ? -2.801 5.123 32.441 1.00 95.12 258 VAL A O 1
ATOM 2070 N N . GLN A 1 259 ? -0.815 4.115 32.637 1.00 95.69 259 GLN A N 1
ATOM 2071 C CA . GLN A 1 259 ? -1.271 3.150 33.643 1.00 95.69 259 GLN A CA 1
ATOM 2072 C C . GLN A 1 259 ? -1.752 3.841 34.930 1.00 95.69 259 GLN A C 1
ATOM 2074 O O . GLN A 1 259 ? -2.794 3.471 35.483 1.00 95.69 259 GLN A O 1
ATOM 2079 N N . GLN A 1 260 ? -1.050 4.880 35.389 1.00 96.06 260 GLN A N 1
ATOM 2080 C CA . GLN A 1 260 ? -1.472 5.678 36.544 1.00 96.06 260 GLN A CA 1
ATOM 2081 C C . GLN A 1 260 ? -2.796 6.407 36.284 1.00 96.06 260 GLN A C 1
ATOM 2083 O O . GLN A 1 260 ? -3.704 6.335 37.120 1.00 96.06 260 GLN A O 1
ATOM 2088 N N . ALA A 1 261 ? -2.943 7.037 35.114 1.00 96.44 261 ALA A N 1
ATOM 2089 C CA . ALA A 1 261 ? -4.178 7.704 34.707 1.00 96.44 261 ALA A CA 1
ATOM 2090 C C . ALA A 1 261 ? -5.360 6.721 34.635 1.00 96.44 261 ALA A C 1
ATOM 2092 O O . ALA A 1 261 ? -6.420 6.990 35.202 1.00 96.44 261 ALA A O 1
ATOM 2093 N N . ASN A 1 262 ? -5.167 5.539 34.043 1.00 94.69 262 ASN A N 1
ATOM 2094 C CA . ASN A 1 262 ? -6.190 4.490 33.990 1.00 94.69 262 ASN A CA 1
ATOM 2095 C C . ASN A 1 262 ? -6.611 4.030 35.390 1.00 94.69 262 ASN A C 1
ATOM 2097 O O . ASN A 1 262 ? -7.799 3.871 35.665 1.00 94.69 262 ASN A O 1
ATOM 2101 N N . THR A 1 263 ? -5.655 3.884 36.309 1.00 95.81 263 THR A N 1
ATOM 2102 C CA . THR A 1 263 ? -5.954 3.523 37.702 1.00 95.81 263 THR A CA 1
ATOM 2103 C C . THR A 1 263 ? -6.770 4.620 38.399 1.00 95.81 263 THR A C 1
ATOM 2105 O O . THR A 1 263 ? -7.670 4.325 39.186 1.00 95.81 263 THR A O 1
ATOM 2108 N N . GLN A 1 264 ? -6.495 5.895 38.109 1.00 96.38 264 GLN A N 1
ATOM 2109 C CA . GLN A 1 264 ? -7.280 7.016 38.627 1.00 96.38 264 GLN A CA 1
ATOM 2110 C C . GLN A 1 264 ? -8.699 7.052 38.054 1.00 96.38 264 GLN A C 1
ATOM 2112 O O . GLN A 1 264 ? -9.647 7.217 38.822 1.00 96.38 264 GLN A O 1
ATOM 2117 N N . ILE A 1 265 ? -8.854 6.846 36.745 1.00 97.31 265 ILE A N 1
ATOM 2118 C CA . ILE A 1 265 ? -10.165 6.782 36.088 1.00 97.31 265 ILE A CA 1
ATOM 2119 C C . ILE A 1 265 ? -10.996 5.638 36.675 1.00 97.31 265 ILE A C 1
ATOM 2121 O O . ILE A 1 265 ? -12.150 5.856 37.036 1.00 97.31 265 ILE A O 1
ATOM 2125 N N . LEU A 1 266 ? -10.408 4.451 36.862 1.00 96.50 266 LEU A N 1
ATOM 2126 C CA . LEU A 1 266 ? -11.091 3.319 37.494 1.00 96.50 266 LEU A CA 1
ATOM 2127 C C . LEU A 1 266 ? -11.555 3.651 38.919 1.00 96.50 266 LEU A C 1
ATOM 2129 O O . LEU A 1 266 ? -12.694 3.360 39.268 1.00 96.50 266 LEU A O 1
ATOM 2133 N N . ARG A 1 267 ? -10.730 4.334 39.728 1.00 96.69 267 ARG A N 1
ATOM 2134 C CA . ARG A 1 267 ? -11.144 4.798 41.066 1.00 96.69 267 ARG A CA 1
ATOM 2135 C C . ARG A 1 267 ? -12.316 5.781 41.006 1.00 96.69 267 ARG A C 1
ATOM 2137 O O . ARG A 1 267 ? -13.242 5.666 41.807 1.00 96.69 267 ARG A O 1
ATOM 2144 N N . MET A 1 268 ? -12.291 6.729 40.068 1.00 96.50 268 MET A N 1
ATOM 2145 C CA . MET A 1 268 ? -13.386 7.686 39.878 1.00 96.50 268 MET A CA 1
ATOM 2146 C C . MET A 1 268 ? -14.676 6.992 39.434 1.00 96.50 268 MET A C 1
ATOM 2148 O O . MET A 1 268 ? -15.738 7.309 39.961 1.00 96.50 268 MET A O 1
ATOM 2152 N N . LEU A 1 269 ? -14.587 6.018 38.525 1.00 96.31 269 LEU A N 1
ATOM 2153 C CA . LEU A 1 269 ? -15.732 5.221 38.083 1.00 96.31 269 LEU A CA 1
ATOM 2154 C C . LEU A 1 269 ? -16.350 4.431 39.239 1.00 96.31 269 LEU A C 1
ATOM 2156 O O . LEU A 1 269 ? -17.560 4.501 39.429 1.00 96.31 269 LEU A O 1
ATOM 2160 N N . THR A 1 270 ? -15.543 3.760 40.065 1.00 96.44 270 THR A N 1
ATOM 2161 C CA . THR A 1 270 ? -16.048 3.043 41.249 1.00 96.44 270 THR A CA 1
ATOM 2162 C C . THR A 1 270 ? -16.721 3.992 42.244 1.00 96.44 270 THR A C 1
ATOM 2164 O O . THR A 1 270 ? -17.763 3.665 42.810 1.00 96.44 270 THR A O 1
ATOM 2167 N N . HIS A 1 271 ? -16.166 5.192 42.439 1.00 96.88 271 HIS A N 1
ATOM 2168 C CA . HIS A 1 271 ? -16.778 6.199 43.305 1.00 96.88 271 HIS A CA 1
ATOM 2169 C C . HIS A 1 271 ? -18.117 6.713 42.749 1.00 96.88 271 HIS A C 1
ATOM 2171 O O . HIS A 1 271 ? -19.092 6.818 43.493 1.00 96.88 271 HIS A O 1
ATOM 2177 N N . LEU A 1 272 ? -18.187 6.996 41.444 1.00 97.06 272 LEU A N 1
ATOM 2178 C CA . LEU A 1 272 ? -19.428 7.400 40.782 1.00 97.06 272 LEU A CA 1
ATOM 2179 C C . LEU A 1 272 ? -20.487 6.297 40.846 1.00 97.06 272 LEU A C 1
ATOM 2181 O O . LEU A 1 272 ? -21.633 6.598 41.168 1.00 97.06 272 LEU A O 1
ATOM 2185 N N . GLN A 1 273 ? -20.104 5.036 40.628 1.00 96.06 273 GLN A N 1
ATOM 2186 C CA . GLN A 1 273 ? -21.012 3.896 40.752 1.00 96.06 273 GLN A CA 1
ATOM 2187 C C . GLN A 1 273 ? -21.595 3.800 42.168 1.00 96.06 273 GLN A C 1
ATOM 2189 O O . GLN A 1 273 ? -22.808 3.725 42.326 1.00 96.06 273 GLN A O 1
ATOM 2194 N N . SER A 1 274 ? -20.757 3.925 43.203 1.00 96.56 274 SER A N 1
ATOM 2195 C CA . SER A 1 274 ? -21.221 3.928 44.597 1.00 96.56 274 SER A CA 1
ATOM 2196 C C . SER A 1 274 ? -22.167 5.096 44.911 1.00 96.56 274 SER A C 1
ATOM 2198 O O . SER A 1 274 ? -23.148 4.918 45.635 1.00 96.56 274 SER A O 1
ATOM 2200 N N . ASN A 1 275 ? -21.916 6.284 44.352 1.00 96.94 275 ASN A N 1
ATOM 2201 C CA . ASN A 1 275 ? -22.819 7.426 44.506 1.00 96.94 275 ASN A CA 1
ATOM 2202 C C . ASN A 1 275 ? -24.168 7.189 43.812 1.00 96.94 275 ASN A C 1
ATOM 2204 O O . ASN A 1 275 ? -25.199 7.551 44.376 1.00 96.94 275 ASN A O 1
ATOM 2208 N N . ILE A 1 276 ? -24.172 6.575 42.624 1.00 97.31 276 ILE A N 1
ATOM 2209 C CA . ILE A 1 276 ? -25.398 6.195 41.906 1.00 97.31 276 ILE A CA 1
ATOM 2210 C C . ILE A 1 276 ? -26.194 5.172 42.721 1.00 97.31 276 ILE A C 1
ATOM 2212 O O . ILE A 1 276 ? -27.396 5.348 42.902 1.00 97.31 276 ILE A O 1
ATOM 2216 N N . ASP A 1 277 ? -25.536 4.152 43.273 1.00 96.56 277 ASP A N 1
ATOM 2217 C CA . ASP A 1 277 ? -26.196 3.129 44.089 1.00 96.56 277 ASP A CA 1
ATOM 2218 C C . ASP A 1 277 ? -26.821 3.735 45.356 1.00 96.56 277 ASP A C 1
ATOM 2220 O O . ASP A 1 277 ? -27.963 3.420 45.698 1.00 96.56 277 ASP A O 1
ATOM 2224 N N . ARG A 1 278 ? -26.122 4.675 46.014 1.00 96.94 278 ARG A N 1
ATOM 2225 C CA . ARG A 1 278 ? -26.666 5.418 47.163 1.00 96.94 278 ARG A CA 1
ATOM 2226 C C . ARG A 1 278 ? -27.876 6.265 46.772 1.00 96.94 278 ARG A C 1
ATOM 2228 O O . ARG A 1 278 ? -28.901 6.191 47.438 1.00 96.94 278 ARG A O 1
ATOM 2235 N N . LEU A 1 279 ? -27.786 7.025 45.679 1.00 96.94 279 LEU A N 1
ATOM 2236 C CA . LEU A 1 279 ? -28.906 7.836 45.186 1.00 96.94 279 LEU A CA 1
ATOM 2237 C C . LEU A 1 279 ? -30.115 6.974 44.804 1.00 96.94 279 LEU A C 1
ATOM 2239 O O . LEU A 1 279 ? -31.251 7.366 45.057 1.00 96.94 279 LEU A O 1
ATOM 2243 N N . ASN A 1 280 ? -29.892 5.791 44.231 1.00 96.25 280 ASN A N 1
ATOM 2244 C CA . ASN A 1 280 ? -30.961 4.844 43.928 1.00 96.25 280 ASN A CA 1
ATOM 2245 C C . ASN A 1 280 ? -31.629 4.310 45.204 1.00 96.25 280 ASN A C 1
ATOM 2247 O O . ASN A 1 280 ? -32.856 4.207 45.242 1.00 96.25 280 ASN A O 1
ATOM 2251 N N . ALA A 1 281 ? -30.857 4.018 46.255 1.00 96.19 281 ALA A N 1
ATOM 2252 C CA . ALA A 1 281 ? -31.399 3.611 47.551 1.00 96.19 281 ALA A CA 1
ATOM 2253 C C . ALA A 1 281 ? -32.219 4.734 48.214 1.00 96.19 281 ALA A C 1
ATOM 2255 O O . ALA A 1 281 ? -33.331 4.483 48.684 1.00 96.19 281 ALA A O 1
ATOM 2256 N N . ASP A 1 282 ? -31.719 5.973 48.183 1.00 96.62 282 ASP A N 1
ATOM 2257 C CA . ASP A 1 282 ? -32.425 7.145 48.712 1.00 96.62 282 ASP A CA 1
ATOM 2258 C C . ASP A 1 282 ? -33.726 7.408 47.935 1.00 96.62 282 ASP A C 1
ATOM 2260 O O . ASP A 1 282 ? -34.786 7.587 48.539 1.00 96.62 282 ASP A O 1
ATOM 2264 N N . ASN A 1 283 ? -33.690 7.344 46.598 1.00 95.44 283 ASN A N 1
ATOM 2265 C CA . ASN A 1 283 ? -34.884 7.470 45.756 1.00 95.44 283 ASN A CA 1
ATOM 2266 C C . ASN A 1 283 ? -35.919 6.380 46.068 1.00 95.44 283 ASN A C 1
ATOM 2268 O O . ASN A 1 283 ? -37.108 6.679 46.198 1.00 95.44 283 ASN A O 1
ATOM 2272 N N . ALA A 1 284 ? -35.491 5.125 46.233 1.00 95.56 284 ALA A N 1
ATOM 2273 C CA . ALA A 1 284 ? -36.385 4.034 46.614 1.00 95.56 284 ALA A CA 1
ATOM 2274 C C . ALA A 1 284 ? -37.029 4.277 47.991 1.00 95.56 284 ALA A C 1
ATOM 2276 O O . ALA A 1 284 ? -38.230 4.053 48.157 1.00 95.56 284 ALA A O 1
ATOM 2277 N N . HIS A 1 285 ? -36.262 4.791 48.959 1.00 95.88 285 HIS A N 1
ATOM 2278 C CA . HIS A 1 285 ? -36.780 5.154 50.277 1.00 95.88 285 HIS A CA 1
ATOM 2279 C C . HIS A 1 285 ? -37.826 6.273 50.197 1.00 95.88 285 HIS A C 1
ATOM 2281 O O . HIS A 1 285 ? -38.902 6.156 50.782 1.00 95.88 285 HIS A O 1
ATOM 2287 N N . VAL A 1 286 ? -37.546 7.337 49.439 1.00 96.75 286 VAL A N 1
ATOM 2288 C CA . VAL A 1 286 ? -38.488 8.448 49.233 1.00 96.75 286 VAL A CA 1
ATOM 2289 C C . VAL A 1 286 ? -39.780 7.957 48.579 1.00 96.75 286 VAL A C 1
ATOM 2291 O O . VAL A 1 286 ? -40.865 8.336 49.020 1.00 96.75 286 VAL A O 1
ATOM 2294 N N . HIS A 1 287 ? -39.696 7.074 47.581 1.00 95.75 287 HIS A N 1
ATOM 2295 C CA . HIS A 1 287 ? -40.881 6.488 46.954 1.00 95.75 287 HIS A CA 1
ATOM 2296 C C . HIS A 1 287 ? -41.721 5.646 47.927 1.00 95.75 287 HIS A C 1
ATOM 2298 O O . HIS A 1 287 ? -42.951 5.729 47.887 1.00 95.75 287 HIS A O 1
ATOM 2304 N N . ASP A 1 288 ? -41.096 4.880 48.826 1.00 94.56 288 ASP A N 1
ATOM 2305 C CA . ASP A 1 288 ? -41.813 4.132 49.867 1.00 94.56 288 ASP A CA 1
ATOM 2306 C C . ASP A 1 288 ? -42.522 5.067 50.863 1.00 94.56 288 ASP A C 1
ATOM 2308 O O . ASP A 1 288 ? -43.695 4.864 51.188 1.00 94.56 288 ASP A O 1
ATOM 2312 N N . GLN A 1 289 ? -41.855 6.145 51.292 1.00 93.81 289 GLN A N 1
ATOM 2313 C CA . GLN A 1 289 ? -42.461 7.162 52.159 1.00 93.81 289 GLN A CA 1
ATOM 2314 C C . GLN A 1 289 ? -43.638 7.866 51.475 1.00 93.81 289 GLN A C 1
ATOM 2316 O O . GLN A 1 289 ? -44.702 8.016 52.077 1.00 93.81 289 GLN A O 1
ATOM 2321 N N . LEU A 1 290 ? -43.485 8.241 50.201 1.00 92.75 290 LEU A N 1
ATOM 2322 C CA . LEU A 1 290 ? -44.556 8.846 49.410 1.00 92.75 290 LEU A CA 1
ATOM 2323 C C . LEU A 1 290 ? -45.768 7.907 49.332 1.00 92.75 290 LEU A C 1
ATOM 2325 O O . LEU A 1 290 ? -46.901 8.335 49.549 1.00 92.75 290 LEU A O 1
ATOM 2329 N N . LYS A 1 291 ? -45.530 6.612 49.094 1.00 93.19 291 LYS A N 1
ATOM 2330 C CA . LYS A 1 291 ? -46.583 5.593 49.048 1.00 93.19 291 LYS A CA 1
ATOM 2331 C C . LYS A 1 291 ? -47.305 5.465 50.390 1.00 93.19 291 LYS A C 1
ATOM 2333 O O . LYS A 1 291 ? -48.533 5.424 50.405 1.00 93.19 291 LYS A O 1
ATOM 2338 N N . LYS A 1 292 ? -46.575 5.459 51.510 1.00 92.88 292 LYS A N 1
ATOM 2339 C CA . LYS A 1 292 ? -47.159 5.436 52.863 1.00 92.88 292 LYS A CA 1
ATOM 2340 C C . LYS A 1 292 ? -48.037 6.657 53.129 1.00 92.88 292 LYS A C 1
ATOM 2342 O O . LYS A 1 292 ? -49.169 6.494 53.582 1.00 92.88 292 LYS A O 1
ATOM 2347 N N . VAL A 1 293 ? -47.562 7.859 52.795 1.00 91.50 293 VAL A N 1
ATOM 2348 C CA . VAL A 1 293 ? -48.353 9.095 52.931 1.00 91.50 293 VAL A CA 1
ATOM 2349 C C . VAL A 1 293 ? -49.599 9.044 52.043 1.00 91.50 293 VAL A C 1
ATOM 2351 O O . VAL A 1 293 ? -50.691 9.406 52.472 1.00 91.50 293 VAL A O 1
ATOM 2354 N N . GLN A 1 294 ? -49.482 8.525 50.822 1.00 90.31 294 GLN A N 1
ATOM 2355 C CA . GLN A 1 294 ? -50.628 8.398 49.927 1.00 90.31 294 GLN A CA 1
ATOM 2356 C C . GLN A 1 294 ? -51.680 7.414 50.461 1.00 90.31 294 GLN A C 1
ATOM 2358 O O . GLN A 1 294 ? -52.882 7.680 50.357 1.00 90.31 294 GLN A O 1
ATOM 2363 N N . THR A 1 295 ? -51.261 6.311 51.092 1.00 89.88 295 THR A N 1
ATOM 2364 C CA . THR A 1 295 ? -52.193 5.378 51.740 1.00 89.88 295 THR A CA 1
ATOM 2365 C C . THR A 1 295 ? -52.850 5.972 52.982 1.00 89.88 295 THR A C 1
ATOM 2367 O O . THR A 1 295 ? -54.054 5.789 53.158 1.00 89.88 295 THR A O 1
ATOM 2370 N N . THR A 1 296 ? -52.116 6.719 53.815 1.00 87.69 296 THR A N 1
ATOM 2371 C CA . THR A 1 296 ? -52.694 7.344 55.015 1.00 87.69 296 THR A CA 1
ATOM 2372 C C . THR A 1 296 ? -53.676 8.448 54.638 1.00 87.69 296 THR A C 1
ATOM 2374 O O . THR A 1 296 ? -54.779 8.479 55.175 1.00 87.69 296 THR A O 1
ATOM 2377 N N . CYS A 1 297 ? -53.358 9.290 53.649 1.00 82.81 297 CYS A N 1
ATOM 2378 C CA . CYS A 1 297 ? -54.301 10.280 53.124 1.00 82.81 297 CYS A CA 1
ATOM 2379 C C . CYS A 1 297 ? -55.569 9.631 52.548 1.00 82.81 297 CYS A C 1
ATOM 2381 O O . CYS A 1 297 ? -56.668 10.124 52.795 1.00 82.81 297 CYS A O 1
ATOM 2383 N N . SER A 1 298 ? -55.441 8.508 51.833 1.00 81.56 298 SER A N 1
ATOM 2384 C CA . SER A 1 298 ? -56.600 7.777 51.294 1.00 81.56 298 SER A CA 1
ATOM 2385 C C . SER A 1 298 ? -57.487 7.198 52.405 1.00 81.56 298 SER A C 1
ATOM 2387 O O . SER A 1 298 ? -58.710 7.243 52.303 1.00 81.56 298 SER A O 1
ATOM 2389 N N . GLN A 1 299 ? -56.888 6.693 53.489 1.00 75.75 299 GLN A N 1
ATOM 2390 C CA . GLN A 1 299 ? -57.623 6.198 54.659 1.00 75.75 299 GLN A CA 1
ATOM 2391 C C . GLN A 1 299 ? -58.328 7.324 55.422 1.00 75.75 299 GLN A C 1
ATOM 2393 O O . GLN A 1 299 ? -59.474 7.155 55.828 1.00 75.75 299 GLN A O 1
ATOM 2398 N N . VAL A 1 300 ? -57.684 8.484 55.582 1.00 73.25 300 VAL A N 1
ATOM 2399 C CA . VAL A 1 300 ? -58.307 9.653 56.222 1.00 73.25 300 VAL A CA 1
ATOM 2400 C C . VAL A 1 300 ? -59.472 10.179 55.378 1.00 73.25 300 VAL A C 1
ATOM 2402 O O . VAL A 1 300 ? -60.527 10.462 55.933 1.00 73.25 300 VAL A O 1
ATOM 2405 N N . GLY A 1 301 ? -59.336 10.224 54.048 1.00 66.00 301 GLY A N 1
ATOM 2406 C CA . GLY A 1 301 ? -60.420 10.637 53.146 1.00 66.00 301 GLY A CA 1
ATOM 2407 C C . GLY A 1 301 ? -61.642 9.705 53.147 1.00 66.00 301 GLY A C 1
ATOM 2408 O O . GLY A 1 301 ? -62.757 10.154 52.887 1.00 66.00 301 GLY A O 1
ATOM 2409 N N . LEU A 1 302 ? -61.453 8.420 53.471 1.00 57.62 302 LEU A N 1
ATOM 2410 C CA . LEU A 1 302 ? -62.541 7.451 53.658 1.00 57.62 302 LEU A CA 1
ATOM 2411 C C . LEU A 1 302 ? -63.242 7.580 55.019 1.00 57.62 302 LEU A C 1
ATOM 2413 O O . LEU A 1 302 ? -64.374 7.136 55.143 1.00 57.62 302 LEU A O 1
ATOM 2417 N N . LEU A 1 303 ? -62.594 8.174 56.025 1.00 53.62 303 LEU A N 1
ATOM 2418 C CA . LEU A 1 303 ? -63.182 8.410 57.352 1.0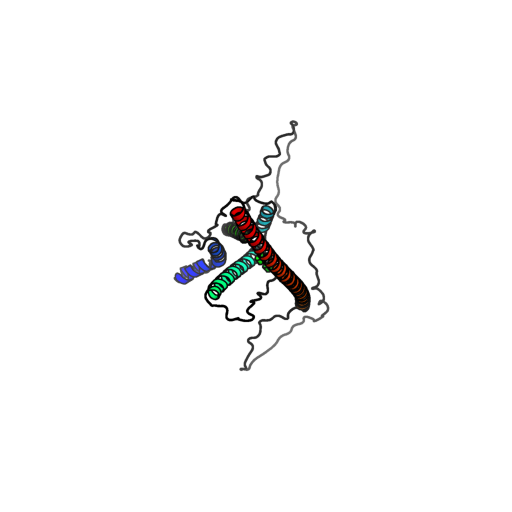0 53.62 303 LEU A CA 1
ATOM 2419 C C . LEU A 1 303 ? -63.949 9.740 57.439 1.00 53.62 303 LEU A C 1
ATOM 2421 O O . LEU A 1 303 ? -64.643 9.981 58.422 1.00 53.62 303 LEU A O 1
ATOM 2425 N N . THR A 1 304 ? -63.808 10.610 56.436 1.00 56.00 304 THR A N 1
ATOM 2426 C CA . THR A 1 304 ? -64.460 11.929 56.376 1.00 56.00 304 THR A CA 1
ATOM 2427 C C . THR A 1 304 ? -65.698 11.983 55.472 1.00 56.00 304 THR A C 1
ATOM 2429 O O . THR A 1 304 ? -66.232 13.071 55.273 1.00 56.00 304 THR A O 1
ATOM 2432 N N . ASN A 1 305 ? -66.151 10.846 54.932 1.00 44.25 305 ASN A N 1
ATOM 2433 C CA . ASN A 1 305 ? -67.431 10.696 54.221 1.00 44.25 305 ASN A CA 1
ATOM 2434 C C . ASN A 1 305 ? -68.342 9.731 54.980 1.00 44.25 305 ASN A C 1
ATOM 2436 O O . ASN A 1 305 ? -69.570 9.955 54.950 1.00 44.25 305 ASN A O 1
#

Sequence (305 aa):
MTPSQVAKLENHIELAARLEQLQFEVTNRLTMFLCGRRPDHSKQQYFLIPELAGQCTENVQMKSARRRLRSLPSYYFERFVQDVYDEVDRRETVAAWNAVTQGIQPFSLGNDHCIAVFLPLRQKLAKCDVRGFATLIIDILSEAKRRYYGLPLKNDTDDSAENLLKKTSDSMDRLNISSMGTSEYITSFSEQDYRDYDEVADSLQNGKWRTSGSTRKSSERKSDDSGDLLQETGPVMIDDFLELKEKLANTEGTLTAVQQANTQILRMLTHLQSNIDRLNADNAHVHDQLKKVQTTCSQVGLLTN

pLDDT: mean 71.94, std 24.89, range [26.61, 97.31]

Secondary structure (DSSP, 8-state):
--HHHHHHHTT-HHHHHHHHHHHTHHHHHHHHHHHS----GGGT--------SS-----HHHHHHHHHHHHS-HHHHHHHHHHHHHHHHHHHHHHHHHHHHHTS-----TT--------HHHHHHHTS-HHHHHHHHHHHHHHHHHHHTTPPP---GGGGSSS-----------------------------S--------------------------------------------HHHHHHHHHHHHHHHHHHHHHHHHHHHHHHHHHHHHHHHHHHHHHHHHHHHHHHHHHHHHHHHHHH--